Protein AF-A0A2U8I763-F1 (afdb_monomer_lite)

Radius of gyration: 18.6 Å; chains: 1; bounding box: 49×41×49 Å

Foldseek 3Di:
DDFDKFFDDFFLVRCCVVPVLVSVLVVLLLVVLLVVLVVLLVLLVDPVSLQVLCLLLQHPDSVPCDPVSNVVSNVLSVLLNVLSVCNVPPRRQETEIEGPDPVCNPPQWAQDPVSNHIYGYPNLSVDDSVVNNVVSSVRSQQNRDDDPNHGDDDFFAQFAPPDPDDDDDDPDRVVSSVVVSSCQSNLVDDLVVQVDPRRGGPFVSQCVLQVHPGSSRSSCSSSVDSVSSSD

Structure (mmCIF, N/CA/C/O backbone):
data_AF-A0A2U8I763-F1
#
_entry.id   AF-A0A2U8I763-F1
#
loop_
_atom_site.group_PDB
_atom_site.id
_atom_site.type_symbol
_atom_site.label_atom_id
_atom_site.label_alt_id
_atom_site.label_comp_id
_atom_site.label_asym_id
_atom_site.label_entity_id
_atom_site.label_seq_id
_atom_site.pdbx_PDB_ins_code
_atom_site.Cartn_x
_atom_site.Cartn_y
_atom_site.Cartn_z
_atom_site.occupancy
_atom_site.B_iso_or_equiv
_atom_site.auth_seq_id
_atom_site.auth_comp_id
_atom_site.auth_asym_id
_atom_site.auth_atom_id
_atom_site.pdbx_PDB_model_num
ATOM 1 N N . MET A 1 1 ? 30.820 10.445 -7.283 1.00 44.88 1 MET A N 1
ATOM 2 C CA . MET A 1 1 ? 30.013 9.204 -7.364 1.00 44.88 1 MET A CA 1
ATOM 3 C C . MET A 1 1 ? 28.838 9.442 -8.295 1.00 44.88 1 MET A C 1
ATOM 5 O O . MET A 1 1 ? 28.085 10.377 -8.060 1.00 44.88 1 MET A O 1
ATOM 9 N N . LEU A 1 2 ? 28.696 8.650 -9.359 1.00 43.03 2 LEU A N 1
ATOM 10 C CA . LEU A 1 2 ? 27.571 8.761 -10.291 1.00 43.03 2 LEU A CA 1
ATOM 11 C C . LEU A 1 2 ? 26.317 8.145 -9.651 1.00 43.03 2 LEU A C 1
ATOM 13 O O . LEU A 1 2 ? 26.190 6.926 -9.587 1.00 43.03 2 LEU A O 1
ATOM 17 N N . SER A 1 3 ? 25.383 8.976 -9.180 1.00 54.91 3 SER A N 1
ATOM 18 C CA . SER A 1 3 ? 24.058 8.532 -8.730 1.00 54.91 3 SER A CA 1
ATOM 19 C C . SER A 1 3 ? 23.211 8.134 -9.946 1.00 54.91 3 SER A C 1
ATOM 21 O O . SER A 1 3 ? 22.383 8.909 -10.430 1.00 54.91 3 SER A O 1
ATOM 23 N N . ARG A 1 4 ? 23.446 6.949 -10.516 1.00 79.62 4 ARG A N 1
ATOM 24 C CA . ARG A 1 4 ? 22.777 6.546 -11.758 1.00 79.62 4 ARG A CA 1
ATOM 25 C C . ARG A 1 4 ? 21.579 5.650 -11.458 1.00 79.62 4 ARG A C 1
ATOM 27 O O . ARG A 1 4 ? 21.728 4.484 -11.106 1.00 79.62 4 ARG A O 1
ATOM 34 N N . THR A 1 5 ? 20.382 6.209 -11.621 1.00 84.62 5 THR A N 1
ATOM 35 C CA . THR A 1 5 ? 19.181 5.411 -11.888 1.00 84.62 5 THR A CA 1
ATOM 36 C C . THR A 1 5 ? 19.096 5.207 -13.396 1.00 84.62 5 THR A C 1
ATOM 38 O O . THR A 1 5 ? 19.016 6.184 -14.142 1.00 84.62 5 THR A O 1
ATOM 41 N N . VAL A 1 6 ? 19.131 3.959 -13.846 1.00 89.81 6 VAL A N 1
ATOM 42 C CA . VAL A 1 6 ? 18.952 3.585 -15.254 1.00 89.81 6 VAL A CA 1
ATOM 43 C C . VAL A 1 6 ? 17.498 3.186 -15.454 1.00 89.81 6 VAL A C 1
ATOM 45 O O . VAL A 1 6 ? 16.942 2.466 -14.634 1.00 89.81 6 VAL A O 1
ATOM 48 N N . VAL A 1 7 ? 16.860 3.690 -16.509 1.00 90.81 7 VAL A N 1
ATOM 49 C CA . VAL A 1 7 ? 15.520 3.248 -16.917 1.00 90.81 7 VAL A CA 1
ATOM 50 C C . VAL A 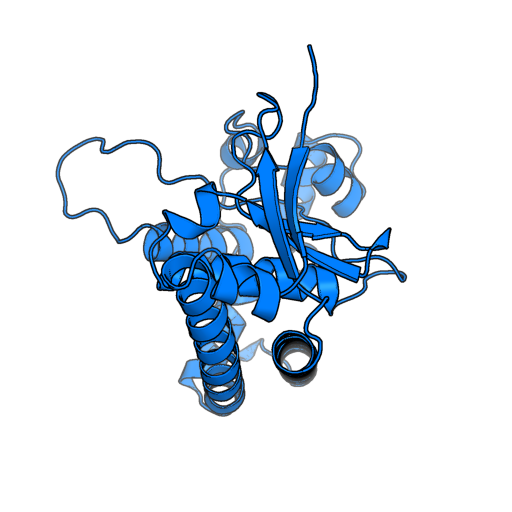1 7 ? 15.708 2.306 -18.093 1.00 90.81 7 VAL A C 1
ATOM 52 O O . VAL A 1 7 ? 16.250 2.747 -19.104 1.00 90.81 7 VAL A O 1
ATOM 55 N N . HIS A 1 8 ? 15.259 1.063 -17.952 1.00 90.38 8 HIS A N 1
ATOM 56 C CA . HIS A 1 8 ? 15.351 0.052 -19.006 1.00 90.38 8 HIS A CA 1
ATOM 57 C C . HIS A 1 8 ? 14.123 0.145 -19.903 1.00 90.38 8 HIS A C 1
ATOM 59 O O . HIS A 1 8 ? 14.180 0.709 -20.993 1.00 90.38 8 HIS A O 1
ATOM 65 N N . GLU A 1 9 ? 12.968 -0.256 -19.381 1.00 91.75 9 GLU A N 1
ATOM 66 C CA . GLU A 1 9 ? 11.705 -0.215 -20.104 1.00 91.75 9 GLU A CA 1
ATOM 67 C C . GLU A 1 9 ? 10.708 0.764 -19.487 1.00 91.75 9 GLU A C 1
ATOM 69 O O . GLU A 1 9 ? 10.647 1.002 -18.275 1.00 91.75 9 GLU A O 1
ATOM 74 N N . ARG A 1 10 ? 9.876 1.335 -20.360 1.00 91.69 10 ARG A N 1
ATOM 75 C CA . ARG A 1 10 ? 8.783 2.233 -19.993 1.00 91.69 10 ARG A CA 1
ATOM 76 C C . ARG A 1 10 ? 7.472 1.592 -20.412 1.00 91.69 10 ARG A C 1
ATOM 78 O O . ARG A 1 10 ? 7.099 1.661 -21.579 1.00 91.69 10 ARG A O 1
ATOM 85 N N . GLY A 1 11 ? 6.779 1.044 -19.427 1.00 90.19 11 GLY A N 1
ATOM 86 C CA . GLY A 1 11 ? 5.455 0.478 -19.576 1.00 90.19 11 GLY A CA 1
ATOM 87 C C . GLY A 1 11 ? 5.398 -1.040 -19.671 1.00 90.19 11 GLY A C 1
ATOM 88 O O . GLY A 1 11 ? 6.379 -1.680 -20.046 1.00 90.19 11 GLY A O 1
ATOM 89 N N . LEU A 1 12 ? 4.235 -1.602 -19.327 1.00 88.19 12 LEU A N 1
ATOM 90 C CA . LEU A 1 12 ? 4.023 -3.051 -19.200 1.00 88.19 12 LEU A CA 1
ATOM 91 C C . LEU A 1 12 ? 4.363 -3.805 -20.485 1.00 88.19 12 LEU A C 1
ATOM 93 O O . LEU A 1 12 ? 5.086 -4.793 -20.440 1.00 88.19 12 LEU A O 1
ATOM 97 N N . LYS A 1 13 ? 3.906 -3.303 -21.637 1.00 88.69 13 LYS A N 1
ATOM 98 C CA . LYS A 1 13 ? 4.156 -3.931 -22.938 1.00 88.69 13 LYS A CA 1
ATOM 99 C C . LYS A 1 13 ? 5.644 -4.007 -23.277 1.00 88.69 13 LYS A C 1
ATOM 101 O O . LYS A 1 13 ? 6.117 -5.058 -23.692 1.00 88.69 13 LYS A O 1
ATOM 106 N N . ALA A 1 14 ? 6.381 -2.914 -23.070 1.00 91.31 14 ALA A N 1
ATOM 107 C CA . ALA A 1 14 ? 7.819 -2.875 -23.332 1.00 91.31 14 ALA A CA 1
ATOM 108 C C . ALA A 1 14 ? 8.586 -3.819 -22.394 1.00 91.31 14 ALA A C 1
ATOM 110 O O . ALA A 1 14 ? 9.467 -4.543 -22.847 1.00 91.31 14 ALA A O 1
ATOM 111 N N . ILE A 1 15 ? 8.208 -3.854 -21.108 1.00 91.94 15 ILE A N 1
ATOM 112 C CA . ILE A 1 15 ? 8.773 -4.801 -20.137 1.00 91.94 15 ILE A CA 1
ATOM 113 C C . ILE A 1 15 ? 8.506 -6.235 -20.600 1.00 91.94 15 ILE A C 1
ATOM 115 O O . ILE A 1 15 ? 9.437 -7.020 -20.676 1.00 91.94 15 ILE A O 1
ATOM 119 N N . TRP A 1 16 ? 7.268 -6.565 -20.974 1.00 91.12 16 TRP A N 1
ATOM 120 C CA . TRP A 1 16 ? 6.895 -7.911 -21.413 1.00 91.12 16 TRP A CA 1
ATOM 121 C C . TRP A 1 16 ? 7.636 -8.362 -22.674 1.00 91.12 16 TRP A C 1
ATOM 123 O O . TRP A 1 16 ? 8.046 -9.513 -22.769 1.00 91.12 16 TRP A O 1
ATOM 133 N N . GLN A 1 17 ? 7.803 -7.468 -23.651 1.00 92.25 17 GLN A N 1
ATOM 134 C CA . GLN A 1 17 ? 8.490 -7.774 -24.909 1.00 92.25 17 GLN A CA 1
ATOM 135 C C . GLN A 1 17 ? 9.980 -8.064 -24.709 1.00 92.25 17 GLN A C 1
ATOM 137 O O . GLN A 1 17 ? 10.514 -8.950 -25.372 1.00 92.25 17 GLN A O 1
ATOM 142 N N . ASN A 1 18 ? 10.635 -7.340 -23.800 1.00 92.69 18 ASN A N 1
ATOM 143 C CA . ASN A 1 18 ? 12.063 -7.508 -23.530 1.00 92.69 18 ASN A CA 1
ATOM 144 C C . ASN A 1 18 ? 12.346 -8.586 -22.474 1.00 92.69 18 ASN A C 1
ATOM 146 O O . ASN A 1 18 ? 13.389 -9.232 -22.513 1.00 92.69 18 ASN A O 1
ATOM 150 N N . ASP A 1 19 ? 11.433 -8.763 -21.520 1.00 92.88 19 ASP A N 1
ATOM 151 C CA . ASP A 1 19 ? 11.587 -9.633 -20.361 1.00 92.88 19 ASP A CA 1
ATOM 152 C C . ASP A 1 19 ? 10.215 -10.161 -19.912 1.00 92.88 19 ASP A C 1
ATOM 154 O O . ASP A 1 19 ? 9.533 -9.606 -19.044 1.00 92.88 19 ASP A O 1
ATOM 158 N N . VAL A 1 20 ? 9.798 -11.266 -20.535 1.00 94.19 20 VAL A N 1
ATOM 159 C CA . VAL A 1 20 ? 8.492 -11.901 -20.293 1.00 94.19 20 VAL A CA 1
ATOM 160 C C . VAL A 1 20 ? 8.314 -12.295 -18.825 1.00 94.19 20 VAL A C 1
ATOM 162 O O . VAL A 1 20 ? 7.201 -12.222 -18.304 1.00 94.19 20 VAL A O 1
ATOM 165 N N . VAL A 1 21 ? 9.390 -12.696 -18.140 1.00 95.00 21 VAL A N 1
ATOM 166 C CA . VAL A 1 21 ? 9.340 -13.112 -16.731 1.00 95.00 21 VAL A CA 1
ATOM 167 C C . VAL A 1 21 ? 8.983 -11.920 -15.848 1.00 95.00 21 VAL A C 1
ATOM 169 O O . VAL A 1 21 ? 8.042 -11.998 -15.056 1.00 95.00 21 VAL A O 1
ATOM 172 N N . ASN A 1 22 ? 9.675 -10.795 -16.025 1.00 94.50 22 ASN A N 1
ATOM 173 C CA . ASN A 1 22 ? 9.409 -9.583 -15.256 1.00 94.50 22 ASN A CA 1
ATOM 174 C C . ASN A 1 22 ? 8.077 -8.928 -15.642 1.00 94.50 22 ASN A C 1
ATOM 176 O O . ASN A 1 22 ? 7.357 -8.443 -14.768 1.00 94.50 22 ASN A O 1
ATOM 180 N N . GLY A 1 23 ? 7.703 -8.969 -16.925 1.00 93.19 23 GLY A N 1
ATOM 181 C CA . GLY A 1 23 ? 6.386 -8.531 -17.388 1.00 93.19 23 GLY A CA 1
ATOM 182 C C . GLY A 1 23 ? 5.256 -9.307 -16.710 1.00 93.19 23 GLY A C 1
ATOM 183 O O . GLY A 1 23 ? 4.333 -8.698 -16.164 1.00 93.19 23 GLY A O 1
ATOM 184 N N . ARG A 1 24 ? 5.372 -10.641 -16.665 1.00 94.50 24 ARG A N 1
ATOM 185 C CA . ARG A 1 24 ? 4.423 -11.520 -15.970 1.00 94.50 24 ARG A CA 1
ATOM 186 C C . ARG A 1 24 ? 4.385 -11.251 -14.471 1.00 94.50 24 ARG A C 1
ATOM 188 O O . ARG A 1 24 ? 3.303 -11.144 -13.914 1.00 94.50 24 ARG A O 1
ATOM 195 N N . ALA A 1 25 ? 5.538 -11.068 -13.829 1.00 95.69 25 ALA A N 1
ATOM 196 C CA . ALA A 1 25 ? 5.588 -10.778 -12.400 1.00 95.69 25 ALA A CA 1
ATOM 197 C C . ALA A 1 25 ? 4.804 -9.508 -12.028 1.00 95.69 25 ALA A C 1
ATOM 199 O O . ALA A 1 25 ? 4.098 -9.516 -11.021 1.00 95.69 25 ALA A O 1
ATOM 200 N N . ILE A 1 26 ? 4.892 -8.432 -12.823 1.00 94.25 26 ILE A N 1
ATOM 201 C CA . ILE A 1 26 ? 4.097 -7.217 -12.573 1.00 94.25 26 ILE A CA 1
ATOM 202 C C . ILE A 1 26 ? 2.616 -7.494 -12.820 1.00 94.25 26 ILE A C 1
ATOM 204 O O . ILE A 1 26 ? 1.803 -7.159 -11.964 1.00 94.25 26 ILE A O 1
ATOM 208 N N . HIS A 1 27 ? 2.275 -8.113 -13.954 1.00 93.75 27 HIS A N 1
ATOM 209 C CA . HIS A 1 27 ? 0.891 -8.430 -14.310 1.00 93.75 27 HIS A CA 1
ATOM 210 C C . HIS A 1 27 ? 0.194 -9.244 -13.211 1.00 93.75 27 HIS A C 1
ATOM 212 O O . HIS A 1 27 ? -0.824 -8.811 -12.679 1.00 93.75 27 HIS A O 1
ATOM 218 N N . ASP A 1 28 ? 0.795 -10.361 -12.797 1.00 95.56 28 ASP A N 1
ATOM 219 C CA . ASP A 1 28 ? 0.255 -11.229 -11.748 1.00 95.56 28 ASP A CA 1
ATOM 220 C C . ASP A 1 28 ? 0.104 -10.477 -10.414 1.00 95.56 28 ASP A C 1
ATOM 222 O O . ASP A 1 28 ? -0.873 -10.667 -9.697 1.00 95.56 28 ASP A O 1
ATOM 226 N N . THR A 1 29 ? 1.045 -9.581 -10.089 1.00 96.75 29 THR A N 1
ATOM 227 C CA . THR A 1 29 ? 0.979 -8.778 -8.855 1.00 96.75 29 THR A CA 1
ATOM 228 C C . THR A 1 29 ? -0.168 -7.759 -8.899 1.00 96.75 29 THR A C 1
ATOM 230 O O . THR A 1 29 ? -0.803 -7.503 -7.875 1.00 96.75 29 THR A O 1
ATOM 233 N N . VAL A 1 30 ? -0.457 -7.178 -10.068 1.00 95.31 30 VAL A N 1
ATOM 234 C CA . VAL A 1 30 ? -1.595 -6.263 -10.256 1.00 95.31 30 VAL A CA 1
ATOM 235 C C . VAL A 1 30 ? -2.922 -7.020 -10.145 1.00 95.31 30 VAL A C 1
ATOM 237 O O . VAL A 1 30 ? -3.831 -6.550 -9.461 1.00 95.31 30 VAL A O 1
ATOM 240 N N . ASP A 1 31 ? -3.024 -8.211 -10.734 1.00 94.94 31 ASP A N 1
ATOM 241 C CA . ASP A 1 31 ? -4.219 -9.053 -10.607 1.00 94.94 31 ASP A CA 1
ATOM 242 C C . ASP A 1 31 ? -4.451 -9.491 -9.152 1.00 94.94 31 ASP A C 1
ATOM 244 O O . ASP A 1 31 ? -5.572 -9.413 -8.639 1.00 94.94 31 ASP A O 1
ATOM 248 N N . ASP A 1 32 ? -3.381 -9.868 -8.446 1.00 96.69 32 ASP A N 1
ATOM 249 C CA . ASP A 1 32 ? -3.430 -10.187 -7.018 1.00 96.69 32 ASP A CA 1
ATOM 250 C C . ASP A 1 32 ? -3.901 -9.004 -6.174 1.00 96.69 32 ASP A C 1
ATOM 252 O O . ASP A 1 32 ? -4.656 -9.190 -5.216 1.00 96.69 32 ASP A O 1
ATOM 256 N N . MET A 1 33 ? -3.464 -7.790 -6.516 1.00 96.38 33 MET A N 1
ATOM 257 C CA . MET A 1 33 ? -3.901 -6.564 -5.855 1.00 96.38 33 MET A CA 1
ATOM 258 C C . MET A 1 33 ? -5.405 -6.369 -6.018 1.00 96.38 33 MET A C 1
ATOM 260 O O . MET A 1 33 ? -6.093 -6.185 -5.013 1.00 96.38 33 MET A O 1
ATOM 264 N N . VAL A 1 34 ? -5.926 -6.462 -7.243 1.00 94.19 34 VAL A N 1
ATOM 265 C CA . VAL A 1 34 ? -7.364 -6.310 -7.515 1.00 94.19 34 VAL A CA 1
ATOM 266 C C . VAL A 1 34 ? -8.178 -7.337 -6.727 1.00 94.19 34 VAL A C 1
ATOM 268 O O . VAL A 1 34 ? -9.129 -6.981 -6.029 1.00 94.19 34 VAL A O 1
ATOM 271 N N . GLU A 1 35 ? -7.783 -8.608 -6.773 1.00 95.56 35 GLU A N 1
ATOM 272 C CA . GLU A 1 35 ? -8.504 -9.669 -6.071 1.00 95.56 35 GLU A CA 1
ATOM 273 C C . GLU A 1 35 ? -8.414 -9.530 -4.543 1.00 95.56 35 GLU A C 1
ATOM 275 O O . GLU A 1 35 ? -9.391 -9.771 -3.825 1.00 95.56 35 GLU A O 1
ATOM 280 N N . THR A 1 36 ? -7.257 -9.116 -4.023 1.00 95.75 36 THR A N 1
ATOM 281 C CA . THR A 1 36 ? -7.051 -8.901 -2.584 1.00 95.75 36 THR A CA 1
ATOM 282 C C . THR A 1 36 ? -7.881 -7.730 -2.070 1.00 95.75 36 THR A C 1
ATOM 284 O O . THR A 1 36 ? -8.501 -7.852 -1.012 1.00 95.75 36 THR A O 1
ATOM 287 N N . LEU A 1 37 ? -7.951 -6.623 -2.814 1.00 95.81 37 LEU A N 1
ATOM 288 C CA . LEU A 1 37 ? -8.764 -5.457 -2.458 1.00 95.81 37 LEU A CA 1
ATOM 289 C C . LEU A 1 37 ? -10.258 -5.797 -2.451 1.00 95.81 37 LEU A C 1
ATOM 291 O O . LEU A 1 37 ? -10.946 -5.498 -1.474 1.00 95.81 37 LEU A O 1
ATOM 295 N N . ARG A 1 38 ? -10.733 -6.544 -3.455 1.00 94.19 38 ARG A N 1
ATOM 296 C CA . ARG A 1 38 ? -12.118 -7.036 -3.517 1.00 94.19 38 ARG A CA 1
ATOM 297 C C . ARG A 1 38 ? -12.474 -7.916 -2.313 1.00 94.19 38 ARG A C 1
ATOM 299 O O . ARG A 1 38 ? -13.537 -7.760 -1.699 1.00 94.19 38 ARG A O 1
ATOM 306 N N . LYS A 1 39 ? -11.573 -8.833 -1.941 1.00 95.12 39 LYS A N 1
ATOM 307 C CA . LYS A 1 39 ? -11.712 -9.669 -0.736 1.00 95.12 39 LYS A CA 1
ATOM 308 C C . LYS A 1 39 ? -11.717 -8.830 0.536 1.00 95.12 39 LYS A C 1
ATOM 310 O O . LYS A 1 39 ? -12.562 -9.061 1.396 1.00 95.12 39 LYS A O 1
ATOM 315 N N . ALA A 1 40 ? -10.815 -7.856 0.652 1.00 94.62 40 ALA A N 1
ATOM 316 C CA . ALA A 1 40 ? -10.739 -6.967 1.806 1.00 94.62 40 ALA A CA 1
ATOM 317 C C . ALA A 1 40 ? -12.028 -6.150 1.970 1.00 94.62 40 ALA A C 1
ATOM 319 O O . ALA A 1 40 ? -12.589 -6.117 3.063 1.00 94.62 40 ALA A O 1
ATOM 320 N N . ARG A 1 41 ? -12.551 -5.582 0.875 1.00 94.38 41 ARG A N 1
ATOM 321 C CA . ARG A 1 41 ? -13.818 -4.841 0.853 1.00 94.38 41 ARG A CA 1
ATOM 322 C C . ARG A 1 41 ? -14.975 -5.674 1.392 1.00 94.38 41 ARG A C 1
ATOM 324 O O . ARG A 1 41 ? -15.702 -5.210 2.260 1.00 94.38 41 ARG A O 1
ATOM 331 N N . THR A 1 42 ? -15.102 -6.907 0.903 1.00 94.12 42 THR A N 1
ATOM 332 C CA . THR A 1 42 ? -16.160 -7.840 1.324 1.00 94.12 42 THR A CA 1
ATOM 333 C C . THR A 1 42 ? -15.972 -8.276 2.778 1.00 94.12 42 THR A C 1
ATOM 335 O O . THR A 1 42 ? -16.931 -8.392 3.536 1.00 94.12 42 THR A O 1
ATOM 338 N N . ALA A 1 43 ? -14.725 -8.503 3.201 1.00 94.50 43 ALA A N 1
ATOM 339 C CA . ALA A 1 43 ? -14.425 -8.932 4.560 1.00 94.50 43 ALA A CA 1
ATOM 340 C C . ALA A 1 43 ? -14.837 -7.887 5.607 1.00 94.50 43 ALA A C 1
ATOM 342 O O . ALA A 1 43 ? -15.233 -8.286 6.701 1.00 94.50 43 ALA A O 1
ATOM 343 N N . LEU A 1 44 ? -14.789 -6.586 5.292 1.00 92.94 44 LEU A N 1
ATOM 344 C CA . LEU A 1 44 ? -15.177 -5.510 6.218 1.00 92.94 44 LEU A CA 1
ATOM 345 C C . LEU A 1 44 ? -16.633 -5.591 6.689 1.00 92.94 44 LEU A C 1
ATOM 347 O O . LEU A 1 44 ? -16.933 -5.098 7.772 1.00 92.94 44 LEU A O 1
ATOM 351 N N . ASP A 1 45 ? -17.511 -6.243 5.928 1.00 91.44 45 ASP A N 1
ATOM 352 C CA . ASP A 1 45 ? -18.913 -6.446 6.312 1.00 91.44 45 ASP A CA 1
ATOM 353 C C . ASP A 1 45 ? -19.098 -7.640 7.270 1.00 91.44 45 ASP A C 1
ATOM 355 O O . ASP A 1 45 ? -20.193 -7.894 7.765 1.00 91.44 45 ASP A O 1
ATOM 359 N N . THR A 1 46 ? -18.022 -8.372 7.574 1.00 93.81 46 THR A N 1
ATOM 360 C CA . THR A 1 46 ? -18.028 -9.506 8.507 1.00 93.81 46 THR A CA 1
ATOM 361 C C . THR A 1 46 ? -17.483 -9.108 9.876 1.00 93.81 46 THR A C 1
ATOM 363 O O . THR A 1 46 ? -16.579 -8.277 9.983 1.00 93.81 46 THR A O 1
ATOM 366 N N . GLU A 1 47 ? -17.938 -9.779 10.938 1.00 93.19 47 GLU A N 1
ATOM 367 C CA . GLU A 1 47 ? -17.404 -9.576 12.293 1.00 93.19 47 GLU A CA 1
ATOM 368 C C . GLU A 1 47 ? -15.877 -9.770 12.335 1.00 93.19 47 GLU A C 1
ATOM 370 O O . GLU A 1 47 ? -15.147 -8.970 12.919 1.00 93.19 47 GLU A O 1
ATOM 375 N N . LYS A 1 48 ? -15.369 -10.805 11.653 1.00 93.88 48 LYS A N 1
ATOM 376 C CA . LYS A 1 48 ? -13.931 -11.085 11.571 1.00 93.88 48 LYS A CA 1
ATOM 377 C C . LYS A 1 48 ? -13.162 -9.956 10.881 1.00 93.88 48 LYS A C 1
ATOM 379 O O . LYS A 1 48 ? -12.084 -9.596 11.346 1.00 93.88 48 LYS A O 1
ATOM 384 N N . GLY A 1 49 ? -13.682 -9.403 9.787 1.00 93.31 49 GLY A N 1
ATOM 385 C CA . GLY A 1 49 ? -13.020 -8.298 9.094 1.00 93.31 49 GLY A CA 1
ATOM 386 C C . GLY A 1 49 ? -13.043 -7.004 9.898 1.00 93.31 49 GLY A C 1
ATOM 387 O O . GLY A 1 49 ? -12.011 -6.343 9.969 1.00 93.31 49 GLY A O 1
ATOM 388 N N . ARG A 1 50 ? -14.145 -6.697 10.598 1.00 93.25 50 ARG A N 1
ATOM 389 C CA . ARG A 1 50 ? -14.201 -5.562 11.539 1.00 93.25 50 ARG A CA 1
ATOM 390 C C . ARG A 1 50 ? -13.178 -5.714 12.666 1.00 93.25 50 ARG A C 1
ATOM 392 O O . ARG A 1 50 ? -12.453 -4.770 12.955 1.00 93.25 50 ARG A O 1
ATOM 399 N N . LYS A 1 51 ? -13.025 -6.920 13.230 1.00 93.38 51 LYS A N 1
ATOM 400 C CA . LYS A 1 51 ? -11.971 -7.229 14.220 1.00 93.38 51 LYS A CA 1
ATOM 401 C C . LYS A 1 51 ? -10.566 -6.966 13.680 1.00 93.38 51 LYS A C 1
ATOM 403 O O . LYS A 1 51 ? -9.727 -6.414 14.386 1.00 93.38 51 LYS A O 1
ATOM 408 N N . ILE A 1 52 ? -10.303 -7.367 12.437 1.00 92.38 52 ILE A N 1
ATOM 409 C CA . ILE A 1 52 ? -9.010 -7.133 11.787 1.00 92.38 52 ILE A CA 1
ATOM 410 C C . ILE A 1 52 ? -8.786 -5.632 11.582 1.00 92.38 52 ILE A C 1
ATOM 412 O O . ILE A 1 52 ? -7.750 -5.126 12.000 1.00 92.38 52 ILE A O 1
ATOM 416 N N . ALA A 1 53 ? -9.749 -4.919 10.995 1.00 92.75 53 ALA A N 1
ATOM 417 C CA . ALA A 1 53 ? -9.663 -3.478 10.761 1.00 92.75 53 ALA A CA 1
ATOM 418 C C . ALA A 1 53 ? -9.398 -2.701 12.058 1.00 92.75 53 ALA A C 1
ATOM 420 O O . ALA A 1 53 ? -8.468 -1.901 12.109 1.00 92.75 53 ALA A O 1
ATOM 421 N N . ALA A 1 54 ? -10.141 -3.017 13.122 1.00 92.00 54 ALA A N 1
ATOM 422 C CA . ALA A 1 54 ? -9.960 -2.401 14.429 1.00 92.00 54 ALA A CA 1
ATOM 423 C C . ALA A 1 54 ? -8.528 -2.579 14.962 1.00 92.00 54 ALA A C 1
ATOM 425 O O . ALA A 1 54 ? -7.909 -1.622 15.416 1.00 92.00 54 ALA A O 1
ATOM 426 N N . ALA A 1 55 ? -7.961 -3.784 14.827 1.00 90.75 55 ALA A N 1
ATOM 427 C CA . ALA A 1 55 ? -6.594 -4.058 15.258 1.00 90.75 55 ALA A CA 1
ATOM 428 C C . ALA A 1 55 ? -5.540 -3.272 14.456 1.00 90.75 55 ALA A C 1
ATOM 430 O O . ALA A 1 55 ? -4.545 -2.837 15.032 1.00 90.75 55 ALA A O 1
ATOM 431 N N . TYR A 1 56 ? -5.747 -3.077 13.149 1.00 89.50 56 TYR A N 1
ATOM 432 C CA . TYR A 1 56 ? -4.841 -2.286 12.306 1.00 89.50 56 TYR A CA 1
ATOM 433 C C . TYR A 1 56 ? -4.961 -0.776 12.539 1.00 89.50 56 TYR A C 1
ATOM 435 O O . TYR A 1 56 ? -3.973 -0.070 12.354 1.00 89.50 56 TYR A O 1
ATOM 443 N N . LEU A 1 57 ? -6.115 -0.297 13.003 1.00 88.94 57 LEU A N 1
ATOM 444 C CA . LEU A 1 57 ? -6.290 1.067 13.512 1.00 88.94 57 LEU A CA 1
ATOM 445 C C . LEU A 1 57 ? -5.864 1.211 14.986 1.00 88.94 57 LEU A C 1
ATOM 447 O O . LEU A 1 57 ? -5.921 2.295 15.550 1.00 88.94 57 LEU A O 1
ATOM 451 N N . GLY A 1 58 ? -5.422 0.134 15.639 1.00 87.44 58 GLY A N 1
ATOM 452 C CA . GLY A 1 58 ? -4.933 0.210 17.015 1.00 87.44 58 GLY A CA 1
ATOM 453 C C . GLY A 1 58 ? -6.022 0.433 18.064 1.00 87.44 58 GLY A C 1
ATOM 454 O O . GLY A 1 58 ? -5.721 0.961 19.130 1.00 87.44 58 GLY A O 1
ATOM 455 N N . TYR A 1 59 ? -7.271 0.060 17.780 1.00 88.44 59 TYR A N 1
ATOM 456 C CA . TYR A 1 59 ? -8.299 -0.029 18.817 1.00 88.44 59 TYR A CA 1
ATOM 457 C C . TYR A 1 59 ? -8.035 -1.228 19.729 1.00 88.44 59 TYR A C 1
ATOM 459 O O . TYR A 1 59 ? -7.632 -2.302 19.259 1.00 88.44 59 TYR A O 1
ATOM 467 N N . ASP A 1 60 ? -8.306 -1.053 21.021 1.00 81.88 60 ASP A N 1
ATOM 468 C CA . ASP A 1 60 ? -8.190 -2.123 22.013 1.00 81.88 60 ASP A CA 1
ATOM 469 C C . ASP A 1 60 ? -9.305 -3.152 21.824 1.00 81.88 60 ASP A C 1
ATOM 471 O O . ASP A 1 60 ? -9.091 -4.361 21.968 1.00 81.88 60 ASP A O 1
ATOM 475 N N . THR A 1 61 ? -10.490 -2.682 21.423 1.00 83.88 61 THR A N 1
ATOM 476 C CA . THR A 1 61 ? -11.649 -3.522 21.156 1.00 83.88 61 THR A CA 1
ATOM 477 C C . THR A 1 61 ? -12.275 -3.253 19.781 1.00 83.88 61 THR A C 1
ATOM 479 O O . THR A 1 61 ? -12.327 -2.121 19.304 1.00 83.88 61 THR A O 1
ATOM 482 N N . PRO A 1 62 ? -12.838 -4.285 19.122 1.00 84.75 62 PRO A N 1
ATOM 483 C CA . PRO A 1 62 ? -13.533 -4.119 17.843 1.00 84.75 62 PRO A CA 1
ATOM 484 C C . PRO A 1 62 ? -14.766 -3.208 17.893 1.00 84.75 62 PRO A C 1
ATOM 486 O O . PRO A 1 62 ? -15.205 -2.743 16.845 1.00 84.75 62 PRO A O 1
ATOM 489 N N . GLY A 1 63 ? -15.349 -3.001 19.080 1.00 86.50 63 GLY A N 1
ATOM 490 C CA . GLY A 1 63 ? -16.550 -2.185 19.271 1.00 86.50 63 GLY A CA 1
ATOM 491 C C . GLY A 1 63 ? -16.300 -0.681 19.160 1.00 86.50 63 GLY A C 1
ATOM 492 O O . GLY A 1 63 ? -17.244 0.068 18.940 1.00 86.50 63 GLY A O 1
ATOM 493 N N . GLU A 1 64 ? -15.044 -0.245 19.261 1.00 88.06 64 GLU A N 1
ATOM 494 C CA . GLU A 1 64 ? -14.650 1.159 19.089 1.00 88.06 64 GLU A CA 1
ATOM 495 C C . GLU A 1 64 ? -14.573 1.584 17.616 1.00 88.06 64 GLU A C 1
ATOM 497 O O . GLU A 1 64 ? -14.462 2.770 17.318 1.00 88.06 64 GLU A O 1
ATOM 502 N N . LEU A 1 65 ? -14.637 0.623 16.689 1.00 90.81 65 LEU A N 1
ATOM 503 C CA . LEU A 1 65 ? -14.591 0.885 15.259 1.00 90.81 65 LEU A CA 1
ATOM 504 C C . LEU A 1 65 ? -15.900 1.533 14.793 1.00 90.81 65 LEU A C 1
ATOM 506 O O . LEU A 1 65 ? -16.944 0.873 14.726 1.00 90.81 65 LEU A O 1
ATOM 510 N N . THR A 1 66 ? -15.833 2.811 14.431 1.00 91.56 66 THR A N 1
ATOM 511 C CA . THR A 1 66 ? -17.002 3.598 14.035 1.00 91.56 66 THR A CA 1
ATOM 512 C C . THR A 1 66 ? -17.398 3.350 12.578 1.00 91.56 66 THR A C 1
ATOM 514 O O . THR A 1 66 ? -16.626 2.843 11.757 1.00 91.56 66 THR A O 1
ATOM 517 N N . ASP A 1 67 ? -18.612 3.764 12.214 1.00 90.75 67 ASP A N 1
ATOM 518 C CA . ASP A 1 67 ? -19.059 3.727 10.818 1.00 90.75 67 ASP A CA 1
ATOM 519 C C . ASP A 1 67 ? -18.252 4.685 9.924 1.00 90.75 67 ASP A C 1
ATOM 521 O O . ASP A 1 67 ? -18.089 4.426 8.728 1.00 90.75 67 ASP A O 1
ATOM 525 N N . ILE A 1 68 ? -17.707 5.768 10.495 1.00 91.50 68 ILE A N 1
ATOM 526 C CA . ILE A 1 68 ? -16.815 6.696 9.788 1.00 91.50 68 ILE A CA 1
ATOM 527 C C . ILE A 1 68 ? -15.506 5.986 9.428 1.00 91.50 68 ILE A C 1
ATOM 529 O O . ILE A 1 68 ? -15.071 6.079 8.280 1.00 91.50 68 ILE A O 1
ATOM 533 N N . ASP A 1 69 ? -14.932 5.209 10.349 1.00 91.38 69 ASP A N 1
ATOM 534 C CA . ASP A 1 69 ? -13.707 4.439 10.097 1.00 91.38 69 ASP A CA 1
ATOM 535 C C . ASP A 1 69 ? -13.921 3.420 8.978 1.00 91.38 69 ASP A C 1
ATOM 537 O O . ASP A 1 69 ? -13.151 3.358 8.018 1.00 91.38 69 ASP A O 1
ATOM 541 N N . ILE A 1 70 ? -15.021 2.664 9.040 1.00 92.75 70 ILE A N 1
ATOM 542 C CA . ILE A 1 70 ? -15.385 1.707 7.988 1.00 92.75 70 ILE A CA 1
ATOM 543 C C . ILE A 1 70 ? -15.562 2.411 6.641 1.00 92.75 70 ILE A C 1
ATOM 545 O O . ILE A 1 70 ? -15.067 1.920 5.622 1.00 92.75 70 ILE A O 1
ATOM 549 N N . LYS A 1 71 ? -16.243 3.561 6.615 1.00 92.69 71 LYS A N 1
ATOM 550 C CA . LYS A 1 71 ? -16.431 4.354 5.396 1.00 92.69 71 LYS A CA 1
ATOM 551 C C . LYS A 1 71 ? -15.093 4.827 4.823 1.00 92.69 71 LYS A C 1
ATOM 553 O O . LYS A 1 71 ? -14.888 4.718 3.614 1.00 92.69 71 LYS A O 1
ATOM 558 N N . ASN A 1 72 ? -14.177 5.294 5.669 1.00 91.56 72 ASN A N 1
ATOM 559 C CA . ASN A 1 72 ? -12.846 5.739 5.260 1.00 91.56 72 ASN A CA 1
ATOM 560 C C . ASN A 1 72 ? -12.004 4.580 4.710 1.00 91.56 72 ASN A C 1
ATOM 562 O O . ASN A 1 72 ? -11.422 4.708 3.633 1.00 91.56 72 ASN A O 1
ATOM 566 N N . ILE A 1 73 ? -12.006 3.417 5.374 1.00 92.75 73 ILE A N 1
ATOM 567 C CA . ILE A 1 73 ? -11.311 2.222 4.875 1.00 92.75 73 ILE A CA 1
ATOM 568 C C . ILE A 1 73 ? -11.879 1.805 3.512 1.00 92.75 73 ILE A C 1
ATOM 570 O O . ILE A 1 73 ? -11.113 1.550 2.584 1.00 92.75 73 ILE A O 1
ATOM 574 N N . LYS A 1 74 ? -13.210 1.765 3.358 1.00 94.31 74 LYS A N 1
ATOM 575 C CA . LYS A 1 74 ? -13.852 1.416 2.079 1.00 94.31 74 LYS A CA 1
ATOM 576 C C . LYS A 1 74 ? -13.468 2.393 0.968 1.00 94.31 74 LYS A C 1
ATOM 578 O O . LYS A 1 74 ? -13.098 1.940 -0.110 1.00 94.31 74 LYS A O 1
ATOM 583 N N . LYS A 1 75 ? -13.463 3.700 1.244 1.00 93.88 75 LYS A N 1
ATOM 584 C CA . LYS A 1 75 ? -13.026 4.729 0.287 1.00 93.88 75 LYS A CA 1
ATOM 585 C C . LYS A 1 75 ? -11.560 4.539 -0.129 1.00 93.88 75 LYS A C 1
ATOM 587 O O . LYS A 1 75 ? -11.227 4.658 -1.309 1.00 93.88 75 LYS A O 1
ATOM 592 N N . ASN A 1 76 ? -10.679 4.215 0.818 1.00 93.62 76 ASN A N 1
ATOM 593 C CA . ASN A 1 76 ? -9.270 3.940 0.526 1.00 93.62 76 ASN A CA 1
ATOM 594 C C . ASN A 1 76 ? -9.111 2.684 -0.343 1.00 93.62 76 ASN A C 1
ATOM 596 O O . ASN A 1 76 ? -8.352 2.705 -1.309 1.00 93.62 76 ASN A O 1
ATOM 600 N N . ILE A 1 77 ? -9.861 1.613 -0.054 1.00 95.19 77 ILE A N 1
ATOM 601 C CA . ILE A 1 77 ? -9.889 0.407 -0.896 1.00 95.19 77 ILE A CA 1
ATOM 602 C C . ILE A 1 77 ? -10.372 0.742 -2.311 1.00 95.19 77 ILE A C 1
ATOM 604 O O . ILE A 1 77 ? -9.716 0.346 -3.267 1.00 95.19 77 ILE A O 1
ATOM 608 N N . GLU A 1 78 ? -11.454 1.508 -2.459 1.00 94.88 78 GLU A N 1
ATOM 609 C CA . GLU A 1 78 ? -11.966 1.947 -3.767 1.00 94.88 78 GLU A CA 1
ATOM 610 C C . GLU A 1 78 ? -10.911 2.738 -4.558 1.00 94.88 78 GLU A C 1
ATOM 612 O O . GLU A 1 78 ? -10.681 2.470 -5.736 1.00 94.88 78 GLU A O 1
ATOM 617 N N . SER A 1 79 ? -10.190 3.642 -3.891 1.00 94.81 79 SER A N 1
ATOM 618 C CA . SER A 1 79 ? -9.121 4.447 -4.505 1.00 94.81 79 SER A CA 1
ATOM 619 C C . SER A 1 79 ? -7.947 3.575 -4.986 1.00 94.81 79 SER A C 1
ATOM 621 O O . SER A 1 79 ? -7.334 3.821 -6.033 1.00 94.81 79 SER A O 1
ATOM 623 N N . LEU A 1 80 ? -7.638 2.511 -4.241 1.00 95.75 80 LEU A N 1
ATOM 624 C CA . LEU A 1 80 ? -6.648 1.513 -4.639 1.00 95.75 80 LEU A CA 1
ATOM 625 C C . LEU A 1 80 ? -7.156 0.627 -5.786 1.00 95.75 80 LEU A C 1
ATOM 627 O O . LEU A 1 80 ? -6.386 0.334 -6.698 1.00 95.75 80 LEU A O 1
ATOM 631 N N . GLU A 1 81 ? -8.434 0.242 -5.801 1.00 94.50 81 GLU A N 1
ATOM 632 C CA . GLU A 1 81 ? -9.044 -0.503 -6.914 1.00 94.50 81 GLU A CA 1
ATOM 633 C C . GLU A 1 81 ? -8.978 0.304 -8.221 1.00 94.50 81 GLU A C 1
ATOM 635 O O . GLU A 1 81 ? -8.630 -0.238 -9.273 1.00 94.50 81 GLU A O 1
ATOM 640 N N . GLU A 1 82 ? -9.247 1.612 -8.167 1.00 94.31 82 GLU A N 1
ATOM 641 C CA . GLU A 1 82 ? -9.083 2.525 -9.306 1.00 94.31 82 GLU A CA 1
ATOM 642 C C . GLU A 1 82 ? -7.629 2.600 -9.783 1.00 94.31 82 GLU A C 1
ATOM 644 O O . GLU A 1 82 ? -7.367 2.598 -10.988 1.00 94.31 82 GLU A O 1
ATOM 649 N N . THR A 1 83 ? -6.672 2.580 -8.855 1.00 94.38 83 THR A N 1
ATOM 650 C CA . THR A 1 83 ? -5.240 2.530 -9.184 1.00 94.38 83 THR A CA 1
ATOM 651 C C . THR A 1 83 ? -4.859 1.207 -9.841 1.00 94.38 83 THR A C 1
ATOM 653 O O . THR A 1 83 ? -4.122 1.214 -10.824 1.00 94.38 83 THR A O 1
ATOM 656 N N . GLY A 1 84 ? -5.407 0.081 -9.377 1.00 93.38 84 GLY A N 1
ATOM 657 C CA . GLY A 1 84 ? -5.251 -1.221 -10.033 1.00 93.38 84 GLY A CA 1
ATOM 658 C C . GLY A 1 84 ? -5.746 -1.192 -11.482 1.00 93.38 84 GLY A C 1
ATOM 659 O O . GLY A 1 84 ? -5.011 -1.562 -12.398 1.00 93.38 84 GLY A O 1
ATOM 660 N N . LYS A 1 85 ? -6.944 -0.637 -11.719 1.00 92.00 85 LYS A N 1
ATOM 661 C CA . LYS A 1 85 ? -7.490 -0.442 -13.077 1.00 92.00 85 LYS A CA 1
ATOM 662 C C . LYS A 1 85 ? -6.613 0.478 -13.925 1.00 92.00 85 LYS A C 1
ATOM 664 O O . LYS A 1 85 ? -6.409 0.222 -15.112 1.00 92.00 85 LYS A O 1
ATOM 669 N N . TRP A 1 86 ? -6.083 1.552 -13.342 1.00 93.69 86 TRP A N 1
ATOM 670 C CA . TRP A 1 86 ? -5.149 2.449 -14.021 1.00 93.69 86 TRP A CA 1
ATOM 671 C C . TRP A 1 86 ? -3.854 1.730 -14.416 1.00 93.69 86 TRP A C 1
ATOM 673 O O . TRP A 1 86 ? -3.402 1.887 -15.548 1.00 93.69 86 TRP A O 1
ATOM 683 N N . LEU A 1 87 ? -3.290 0.896 -13.539 1.00 92.62 87 LEU A N 1
ATOM 684 C CA . LEU A 1 87 ? -2.097 0.099 -13.835 1.00 92.62 87 LEU A CA 1
ATOM 685 C C . LEU A 1 87 ? -2.338 -0.900 -14.976 1.00 92.62 87 LEU A C 1
ATOM 687 O O . LEU A 1 87 ? -1.466 -1.060 -15.827 1.00 92.62 87 LEU A O 1
ATOM 691 N N . GLN A 1 88 ? -3.522 -1.520 -15.032 1.00 88.81 88 GLN A N 1
ATOM 692 C CA . GLN A 1 88 ? -3.903 -2.444 -16.109 1.00 88.81 88 GLN A CA 1
ATOM 693 C C . GLN A 1 88 ? -4.156 -1.729 -17.447 1.00 88.81 88 GLN A C 1
ATOM 695 O O . GLN A 1 88 ? -3.759 -2.222 -18.500 1.00 88.81 88 GLN A O 1
ATOM 700 N N . SER A 1 89 ? -4.824 -0.572 -17.423 1.00 86.75 89 SER A N 1
ATOM 701 C CA . SER A 1 89 ? -5.288 0.119 -18.639 1.00 86.75 89 SER A CA 1
ATOM 702 C C . SER A 1 89 ? -4.279 1.108 -19.225 1.00 86.75 89 SER A C 1
ATOM 704 O O . SER A 1 89 ? -4.286 1.365 -20.430 1.00 86.75 89 SER A O 1
ATOM 706 N N . ASN A 1 90 ? -3.399 1.681 -18.403 1.00 86.19 90 ASN A N 1
ATOM 707 C CA . ASN A 1 90 ? -2.409 2.650 -18.846 1.00 86.19 90 ASN A CA 1
ATOM 708 C C . ASN A 1 90 ? -1.048 1.982 -18.992 1.00 86.19 90 ASN A C 1
ATOM 710 O O . ASN A 1 90 ? -0.298 1.858 -18.024 1.00 86.19 90 ASN A O 1
ATOM 714 N N . GLU A 1 91 ? -0.680 1.646 -20.229 1.00 80.88 91 GLU A N 1
ATOM 715 C CA . GLU A 1 91 ? 0.589 0.972 -20.508 1.00 80.88 91 GLU A CA 1
ATOM 716 C C . GLU A 1 91 ? 1.801 1.712 -19.930 1.00 80.88 91 GLU A C 1
ATOM 718 O O . GLU A 1 91 ? 2.764 1.059 -19.556 1.00 80.88 91 GLU A O 1
ATOM 723 N N . LYS A 1 92 ? 1.781 3.050 -19.823 1.00 86.81 92 LYS A N 1
ATOM 724 C CA . LYS A 1 92 ? 2.926 3.877 -19.391 1.00 86.81 92 LYS A CA 1
ATOM 725 C C . LYS A 1 92 ? 2.926 4.222 -17.897 1.00 86.81 92 LYS A C 1
ATOM 727 O O . LYS A 1 92 ? 3.788 5.009 -17.486 1.00 86.81 92 LYS A O 1
ATOM 732 N N . SER A 1 93 ? 2.000 3.660 -17.119 1.00 88.88 93 SER A N 1
ATOM 733 C CA . SER A 1 93 ? 1.880 3.830 -15.660 1.00 88.88 93 SER A CA 1
ATOM 734 C C . SER A 1 93 ? 3.050 3.220 -14.880 1.00 88.88 93 SER A C 1
ATOM 736 O O . SER A 1 93 ? 3.340 3.645 -13.762 1.00 88.88 93 SER A O 1
ATOM 738 N N . VAL A 1 94 ? 3.784 2.282 -15.486 1.00 93.31 94 VAL A N 1
ATOM 739 C CA . VAL A 1 94 ? 4.915 1.593 -14.853 1.00 93.31 94 VAL A CA 1
ATOM 740 C C . VAL A 1 94 ? 6.227 1.774 -15.612 1.00 93.31 94 VAL A C 1
ATOM 742 O O . VAL A 1 94 ? 6.262 2.126 -16.796 1.00 93.31 94 VAL A O 1
ATOM 745 N N . ARG A 1 95 ? 7.346 1.514 -14.936 1.00 94.62 95 ARG A N 1
ATOM 746 C CA . ARG A 1 95 ? 8.668 1.371 -15.563 1.00 94.62 95 ARG A CA 1
ATOM 747 C C . ARG A 1 95 ? 9.559 0.422 -14.775 1.00 94.62 95 ARG A C 1
ATOM 749 O O . ARG A 1 95 ? 9.441 0.354 -13.553 1.00 94.62 95 ARG A O 1
ATOM 756 N N . ARG A 1 96 ? 10.509 -0.205 -15.464 1.00 93.75 96 ARG A N 1
ATOM 757 C CA . ARG A 1 96 ? 11.608 -0.942 -14.837 1.00 93.75 96 ARG A CA 1
ATOM 758 C C . ARG A 1 96 ? 12.848 -0.061 -14.753 1.00 93.75 96 ARG A C 1
ATOM 760 O O . ARG A 1 96 ? 13.169 0.683 -15.687 1.00 93.75 96 ARG A O 1
ATOM 767 N N . VAL A 1 97 ? 13.531 -0.114 -13.616 1.00 93.12 97 VAL A N 1
ATOM 768 C CA . VAL A 1 97 ? 14.750 0.657 -13.368 1.00 93.12 97 VAL A CA 1
ATOM 769 C C . VAL A 1 97 ? 15.821 -0.190 -12.689 1.00 93.12 97 VAL A C 1
ATOM 771 O O . VAL A 1 97 ? 15.496 -1.129 -11.976 1.00 93.12 97 VAL A O 1
ATOM 774 N N . SER A 1 98 ? 17.083 0.207 -12.843 1.00 90.50 98 SER A N 1
ATOM 775 C CA . SER A 1 98 ? 18.169 -0.191 -11.941 1.00 90.50 98 SER A CA 1
ATOM 776 C C . SER A 1 98 ? 18.636 1.019 -11.150 1.00 90.50 98 SER A C 1
ATOM 778 O O . SER A 1 98 ? 18.837 2.106 -11.705 1.00 90.50 98 SER A O 1
ATOM 780 N N . ILE A 1 99 ? 18.832 0.846 -9.848 1.00 86.81 99 ILE A N 1
ATOM 781 C CA . ILE A 1 99 ? 19.384 1.874 -8.965 1.00 86.81 99 ILE A CA 1
ATOM 782 C C . ILE A 1 99 ? 20.766 1.415 -8.495 1.00 86.81 99 ILE A C 1
ATOM 784 O O . ILE A 1 99 ? 20.875 0.482 -7.711 1.00 86.81 99 ILE A O 1
ATOM 788 N N . HIS A 1 100 ? 21.821 2.097 -8.948 1.00 82.38 100 HIS A N 1
ATOM 789 C CA . HIS A 1 100 ? 23.215 1.794 -8.569 1.00 82.38 100 HIS A CA 1
ATOM 790 C C . HIS A 1 100 ? 23.763 2.727 -7.480 1.00 82.38 100 HIS A C 1
ATOM 792 O O . HIS A 1 100 ? 24.960 2.774 -7.209 1.00 82.38 100 HIS A O 1
ATOM 798 N N . ASP A 1 101 ? 22.887 3.531 -6.889 1.00 78.12 101 ASP A N 1
ATOM 799 C CA . ASP A 1 101 ? 23.229 4.477 -5.841 1.00 78.12 101 ASP A CA 1
ATOM 800 C C . ASP A 1 101 ? 23.278 3.756 -4.490 1.00 78.12 101 ASP A C 1
ATOM 802 O O . ASP A 1 101 ? 22.254 3.251 -4.031 1.00 78.12 101 ASP A O 1
ATOM 806 N N . GLN A 1 102 ? 24.447 3.744 -3.840 1.00 68.56 102 GLN A N 1
ATOM 807 C CA . GLN A 1 102 ? 24.636 3.111 -2.528 1.00 68.56 102 GLN A CA 1
ATOM 808 C C . GLN A 1 102 ? 23.639 3.624 -1.479 1.00 68.56 102 GLN A C 1
ATOM 810 O O . GLN A 1 102 ? 23.186 2.848 -0.644 1.00 68.56 102 GLN A O 1
ATOM 815 N N . LYS A 1 103 ? 23.226 4.899 -1.547 1.00 70.31 103 LYS A N 1
ATOM 816 C CA . LYS A 1 103 ? 22.248 5.472 -0.604 1.00 70.31 103 LYS A CA 1
ATOM 817 C C . LYS A 1 103 ? 20.817 4.993 -0.850 1.00 70.31 103 LYS A C 1
ATOM 819 O O . LYS A 1 103 ? 19.974 5.118 0.029 1.00 70.31 103 LYS A O 1
ATOM 824 N N . ARG A 1 104 ? 20.530 4.467 -2.044 1.00 71.25 104 ARG A N 1
ATOM 825 C CA . ARG A 1 104 ? 19.207 3.974 -2.461 1.00 71.25 104 ARG A CA 1
ATOM 826 C C . ARG A 1 104 ? 19.218 2.478 -2.784 1.00 71.25 104 ARG A C 1
ATOM 828 O O . ARG A 1 104 ? 18.282 1.991 -3.410 1.00 71.25 104 ARG A O 1
ATOM 835 N N . GLY A 1 105 ? 20.246 1.747 -2.346 1.00 63.66 105 GLY A N 1
ATOM 836 C CA . GLY A 1 105 ? 20.415 0.322 -2.650 1.00 63.66 105 GLY A CA 1
ATOM 837 C C . GLY A 1 105 ? 19.260 -0.560 -2.162 1.00 63.66 105 GLY A C 1
ATOM 838 O O . GLY A 1 105 ? 18.980 -1.585 -2.771 1.00 63.66 105 GLY A O 1
ATOM 839 N N . ASN A 1 106 ? 18.539 -0.122 -1.125 1.00 74.44 106 ASN A N 1
ATOM 840 C CA . ASN A 1 106 ? 17.408 -0.855 -0.548 1.00 74.44 106 ASN A CA 1
ATOM 841 C C . ASN A 1 106 ? 16.046 -0.486 -1.162 1.00 74.44 106 ASN A C 1
ATOM 843 O O . ASN A 1 106 ? 15.029 -1.041 -0.753 1.00 74.44 106 ASN A O 1
ATOM 847 N N . VAL A 1 107 ? 15.995 0.444 -2.122 1.00 84.75 107 VAL A N 1
ATOM 848 C CA . VAL A 1 107 ? 14.734 0.846 -2.761 1.00 84.75 107 VAL A CA 1
ATOM 849 C C . VA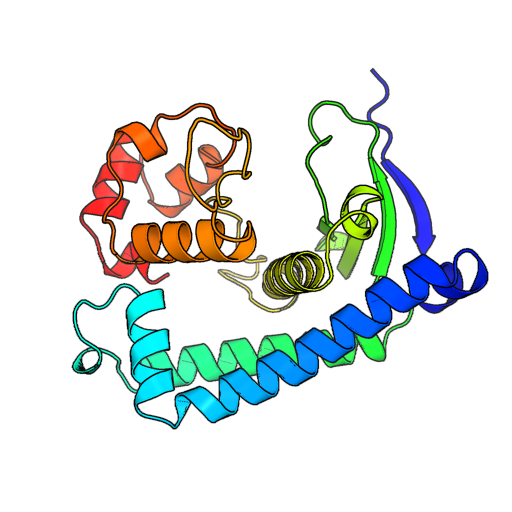L A 1 107 ? 14.250 -0.284 -3.666 1.00 84.75 107 VAL A C 1
ATOM 851 O O . VAL A 1 107 ? 14.901 -0.622 -4.655 1.00 84.75 107 VAL A O 1
ATOM 854 N N . VAL A 1 108 ? 13.100 -0.865 -3.331 1.00 90.50 108 VAL A N 1
ATOM 855 C CA . VAL A 1 108 ? 12.521 -1.993 -4.075 1.00 90.50 108 VAL A CA 1
ATOM 856 C C . VAL A 1 108 ? 11.575 -1.502 -5.172 1.00 90.50 108 VAL A C 1
ATOM 858 O O . VAL A 1 108 ? 11.657 -1.945 -6.316 1.00 90.50 108 VAL A O 1
ATOM 861 N N . ALA A 1 109 ? 10.738 -0.524 -4.852 1.00 94.12 109 ALA A N 1
ATOM 862 C CA . ALA A 1 109 ? 9.932 0.228 -5.799 1.00 94.12 109 ALA A CA 1
ATOM 863 C C . ALA A 1 109 ? 9.797 1.676 -5.306 1.00 94.12 109 ALA A C 1
ATOM 865 O O . ALA A 1 109 ? 10.287 2.002 -4.226 1.00 94.12 109 ALA A O 1
ATOM 866 N N . TYR A 1 110 ? 9.237 2.552 -6.139 1.00 93.00 110 TYR A N 1
ATOM 867 C CA . TYR A 1 110 ? 8.794 3.880 -5.713 1.00 93.00 110 TYR A CA 1
ATOM 868 C C . TYR A 1 110 ? 7.763 4.465 -6.683 1.00 93.00 110 TYR A C 1
ATOM 870 O O . TYR A 1 110 ? 7.905 4.362 -7.910 1.00 93.00 110 TYR A O 1
ATOM 878 N N . TYR A 1 111 ? 6.772 5.173 -6.154 1.00 94.00 111 TYR A N 1
ATOM 879 C CA . TYR A 1 111 ? 5.913 6.066 -6.916 1.00 94.00 111 TYR A CA 1
ATOM 880 C C . TYR A 1 111 ? 6.618 7.403 -7.186 1.00 94.00 111 TYR A C 1
ATOM 882 O O . TYR A 1 111 ? 7.284 7.993 -6.337 1.00 94.00 111 TYR A O 1
ATOM 890 N N . SER A 1 112 ? 6.493 7.909 -8.414 1.00 91.50 112 SER A N 1
ATOM 891 C CA . SER A 1 112 ? 7.033 9.201 -8.831 1.00 91.50 112 SER A CA 1
ATOM 892 C C . SER A 1 112 ? 5.889 10.174 -9.128 1.00 91.50 112 SER A C 1
ATOM 894 O O . SER A 1 112 ? 5.381 10.160 -10.252 1.00 91.50 112 SER A O 1
ATOM 896 N N . PRO A 1 113 ? 5.534 11.082 -8.195 1.00 87.81 113 PRO A N 1
ATOM 897 C CA . PRO A 1 113 ? 4.385 11.978 -8.351 1.00 87.81 113 PRO A CA 1
ATOM 898 C C . PRO A 1 113 ? 4.491 12.868 -9.590 1.00 87.81 113 PRO A C 1
ATOM 900 O O . PRO A 1 113 ? 3.565 12.949 -10.388 1.00 87.81 113 PRO A O 1
ATOM 903 N N . LYS A 1 114 ? 5.677 13.446 -9.834 1.00 88.88 114 LYS A N 1
ATOM 904 C CA . LYS A 1 114 ? 5.941 14.302 -11.007 1.00 88.88 114 LYS A CA 1
ATOM 905 C C . LYS A 1 114 ? 5.746 13.587 -12.343 1.00 88.88 114 LYS A C 1
ATOM 907 O O . LYS A 1 114 ? 5.495 14.231 -13.353 1.00 88.88 114 LYS A O 1
ATOM 912 N N . LYS A 1 115 ? 5.967 12.271 -12.377 1.00 89.38 115 LYS A N 1
ATOM 913 C CA . LYS A 1 115 ? 5.868 11.471 -13.605 1.00 89.38 115 LYS A CA 1
ATOM 914 C C . LYS A 1 115 ? 4.556 10.700 -13.682 1.00 89.38 115 LYS A C 1
ATOM 916 O O . LYS A 1 115 ? 4.292 10.164 -14.753 1.00 89.38 115 LYS A O 1
ATOM 921 N N . ASN A 1 116 ? 3.800 10.654 -12.583 1.00 91.12 116 ASN A N 1
ATOM 922 C CA . ASN A 1 116 ? 2.637 9.807 -12.358 1.00 91.12 116 ASN A CA 1
ATOM 923 C C . ASN A 1 116 ? 2.903 8.345 -12.758 1.00 91.12 116 ASN A C 1
ATOM 925 O O . ASN A 1 116 ? 2.294 7.829 -13.692 1.00 91.12 116 ASN A O 1
ATOM 929 N N . LYS A 1 117 ? 3.929 7.724 -12.151 1.00 93.69 117 LYS A N 1
ATOM 930 C CA . LYS A 1 117 ? 4.372 6.353 -12.481 1.00 93.69 117 LYS A CA 1
ATOM 931 C C . LYS A 1 117 ? 4.907 5.606 -11.278 1.00 93.69 117 LYS A C 1
ATOM 933 O O . LYS A 1 117 ? 5.631 6.204 -10.482 1.00 93.69 117 LYS A O 1
ATOM 938 N N . ILE A 1 118 ? 4.682 4.297 -11.245 1.00 95.50 118 ILE A N 1
ATOM 939 C CA . ILE A 1 118 ? 5.366 3.378 -10.332 1.00 95.50 118 ILE A CA 1
ATOM 940 C C . ILE A 1 118 ? 6.621 2.830 -11.021 1.00 95.50 118 ILE A C 1
ATOM 942 O O . ILE A 1 118 ? 6.604 2.429 -12.187 1.00 95.50 118 ILE A O 1
ATOM 946 N N . ALA A 1 119 ? 7.749 2.873 -10.323 1.00 95.38 119 A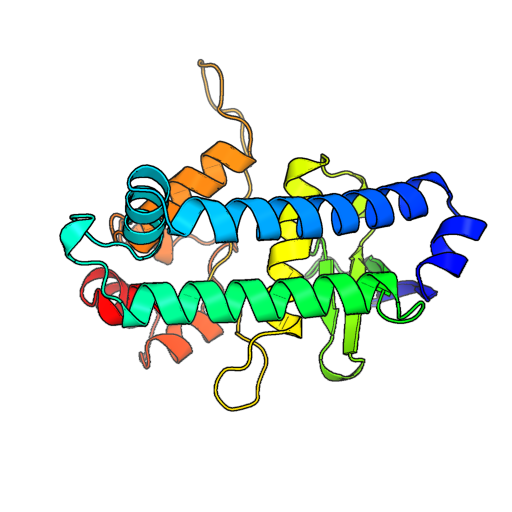LA A N 1
ATOM 947 C CA . ALA A 1 119 ? 9.023 2.366 -10.801 1.00 95.38 119 ALA A CA 1
ATOM 948 C C . ALA A 1 119 ? 9.422 1.127 -10.001 1.00 95.38 119 ALA A C 1
ATOM 950 O O . ALA A 1 119 ? 9.599 1.221 -8.791 1.00 95.38 119 ALA A O 1
ATOM 951 N N . PHE A 1 120 ? 9.620 0.003 -10.684 1.00 95.31 120 PHE A N 1
ATOM 952 C CA . PHE A 1 120 ? 10.091 -1.240 -10.078 1.00 95.31 120 PHE A CA 1
ATOM 953 C C . PHE A 1 120 ? 11.600 -1.364 -10.283 1.00 95.31 120 PHE A C 1
ATOM 955 O O . PHE A 1 120 ? 12.073 -1.347 -11.424 1.00 95.31 120 PHE A O 1
ATOM 962 N N . ASN A 1 121 ? 12.354 -1.429 -9.184 1.00 94.56 121 ASN A N 1
ATOM 963 C CA . ASN A 1 121 ? 13.790 -1.698 -9.228 1.00 94.56 121 ASN A CA 1
ATOM 964 C C . ASN A 1 121 ? 14.034 -3.193 -9.484 1.00 94.56 121 ASN A C 1
ATOM 966 O O . ASN A 1 121 ? 13.153 -4.010 -9.226 1.00 94.56 121 ASN A O 1
ATOM 970 N N . ASP A 1 122 ? 15.237 -3.585 -9.903 1.00 91.88 122 ASP A N 1
ATOM 971 C CA . ASP A 1 122 ? 15.574 -5.006 -10.086 1.00 91.88 122 ASP A CA 1
ATOM 972 C C . ASP A 1 122 ? 15.331 -5.840 -8.811 1.00 91.88 122 ASP A C 1
ATOM 974 O O . ASP A 1 122 ? 14.893 -6.986 -8.883 1.00 91.88 122 ASP A O 1
ATOM 978 N N . ALA A 1 123 ? 15.511 -5.235 -7.630 1.00 90.88 123 ALA A N 1
ATOM 979 C CA . ALA A 1 123 ? 15.229 -5.864 -6.340 1.00 90.88 123 ALA A CA 1
ATOM 980 C C . ALA A 1 123 ? 13.754 -6.257 -6.132 1.00 90.88 123 ALA A C 1
ATOM 982 O O . ALA A 1 123 ? 13.483 -7.104 -5.289 1.00 90.88 123 ALA A O 1
ATOM 983 N N . PHE A 1 124 ? 12.796 -5.662 -6.854 1.00 94.25 124 PHE A N 1
ATOM 984 C CA . PHE A 1 124 ? 11.379 -6.049 -6.785 1.00 94.25 124 PHE A CA 1
ATOM 985 C C . PHE A 1 124 ? 11.160 -7.455 -7.336 1.00 94.25 124 PHE A C 1
ATOM 987 O O . PHE A 1 124 ? 10.419 -8.252 -6.763 1.00 94.25 124 PHE A O 1
ATOM 994 N N . PHE A 1 125 ? 11.843 -7.780 -8.429 1.00 93.75 125 PHE A N 1
ATOM 995 C CA . PHE A 1 125 ? 11.656 -9.042 -9.135 1.00 93.75 125 PHE A CA 1
ATOM 996 C C . PHE A 1 125 ? 12.293 -10.231 -8.409 1.00 93.75 125 PHE A C 1
ATOM 998 O O . PHE A 1 125 ? 11.922 -11.372 -8.668 1.00 93.75 125 PHE A O 1
ATOM 1005 N N . THR A 1 126 ? 13.191 -9.977 -7.451 1.00 91.56 126 THR A N 1
ATOM 1006 C CA . THR A 1 126 ? 13.774 -11.016 -6.587 1.00 91.56 126 THR A CA 1
ATOM 1007 C C . THR A 1 126 ? 12.903 -11.356 -5.375 1.00 91.56 126 THR A C 1
ATOM 1009 O O . THR A 1 126 ? 13.191 -12.327 -4.678 1.00 91.56 126 THR A O 1
ATOM 1012 N N . LYS A 1 127 ? 11.849 -10.574 -5.105 1.00 90.50 127 LYS A N 1
ATOM 1013 C CA . LYS A 1 127 ? 10.908 -10.818 -4.003 1.00 90.50 127 LYS A CA 1
ATOM 1014 C C . LYS A 1 127 ? 9.916 -11.911 -4.348 1.00 90.50 127 LYS A C 1
ATOM 1016 O O . LYS A 1 127 ? 9.600 -12.105 -5.520 1.00 90.50 127 LYS A O 1
ATOM 1021 N N . ASP A 1 128 ? 9.383 -12.587 -3.336 1.00 92.25 128 ASP A N 1
ATOM 1022 C CA . ASP A 1 128 ? 8.281 -13.522 -3.544 1.00 92.25 128 ASP A CA 1
ATOM 1023 C C . ASP A 1 128 ? 6.978 -12.798 -3.934 1.00 92.25 128 ASP A C 1
ATOM 1025 O O . ASP A 1 128 ? 6.856 -11.573 -3.858 1.00 92.25 128 ASP A O 1
ATOM 1029 N N . ARG A 1 129 ? 5.983 -13.571 -4.377 1.00 93.06 129 ARG A N 1
ATOM 1030 C CA . ARG A 1 129 ? 4.688 -13.053 -4.843 1.00 93.06 129 ARG A CA 1
ATOM 1031 C C . ARG A 1 129 ? 3.968 -12.206 -3.786 1.00 93.06 129 ARG A C 1
ATOM 1033 O O . ARG A 1 129 ? 3.415 -11.163 -4.122 1.00 93.06 129 ARG A O 1
ATOM 1040 N N . THR A 1 130 ? 4.002 -12.621 -2.522 1.00 90.19 130 THR A N 1
ATOM 1041 C CA . THR A 1 130 ? 3.326 -11.920 -1.422 1.00 90.19 130 THR A CA 1
ATOM 1042 C C . THR A 1 130 ? 4.035 -10.611 -1.092 1.00 90.19 130 THR A C 1
ATOM 1044 O O . THR A 1 130 ? 3.386 -9.587 -0.889 1.00 90.19 130 THR A O 1
ATOM 1047 N N . GLU A 1 131 ? 5.367 -10.616 -1.064 1.00 90.38 131 GLU A N 1
ATOM 1048 C CA . GLU A 1 131 ? 6.154 -9.401 -0.863 1.00 90.38 131 GLU A CA 1
ATOM 1049 C C . GLU A 1 131 ? 5.948 -8.393 -2.000 1.00 90.38 131 GLU A C 1
ATOM 1051 O O . GLU A 1 131 ? 5.733 -7.211 -1.728 1.00 90.38 131 GLU A O 1
ATOM 1056 N N . ARG A 1 132 ? 5.954 -8.843 -3.263 1.00 94.75 132 ARG A N 1
ATOM 1057 C CA . ARG A 1 132 ? 5.668 -7.978 -4.421 1.00 94.75 132 ARG A CA 1
ATOM 1058 C C . ARG A 1 132 ? 4.300 -7.315 -4.309 1.00 94.75 132 ARG A C 1
ATOM 1060 O O . ARG A 1 132 ? 4.196 -6.114 -4.547 1.00 94.75 132 ARG A O 1
ATOM 1067 N N . LEU A 1 133 ? 3.280 -8.067 -3.894 1.00 95.19 133 LEU A N 1
ATOM 1068 C CA . LEU A 1 133 ? 1.939 -7.537 -3.658 1.00 95.19 133 LEU A CA 1
ATOM 1069 C C . LEU A 1 133 ? 1.936 -6.449 -2.576 1.00 95.19 133 LEU A C 1
ATOM 1071 O O . LEU A 1 133 ? 1.364 -5.383 -2.790 1.00 95.19 133 LEU A O 1
ATOM 1075 N N . GLN A 1 134 ? 2.596 -6.677 -1.437 1.00 92.06 134 GLN A N 1
ATOM 1076 C CA . GLN A 1 134 ? 2.695 -5.670 -0.372 1.00 92.06 134 GLN A CA 1
ATOM 1077 C C . GLN A 1 134 ? 3.388 -4.391 -0.851 1.00 92.06 134 GLN A C 1
ATOM 1079 O O . GLN A 1 134 ? 2.921 -3.292 -0.555 1.00 92.06 134 GLN A O 1
ATOM 1084 N N . ILE A 1 135 ? 4.472 -4.533 -1.617 1.00 93.06 135 ILE A N 1
ATOM 1085 C CA . ILE A 1 135 ? 5.193 -3.400 -2.203 1.00 93.06 135 ILE A CA 1
ATOM 1086 C C . ILE A 1 135 ? 4.289 -2.642 -3.180 1.00 93.06 135 ILE A C 1
ATOM 1088 O O . ILE A 1 135 ? 4.211 -1.420 -3.115 1.00 93.06 135 ILE A O 1
ATOM 1092 N N . LEU A 1 136 ? 3.564 -3.344 -4.057 1.00 95.88 136 LEU A N 1
ATOM 1093 C CA . LEU A 1 136 ? 2.656 -2.698 -5.003 1.00 95.88 136 LEU A CA 1
ATOM 1094 C C . LEU A 1 136 ? 1.517 -1.954 -4.295 1.00 95.88 136 LEU A C 1
ATOM 1096 O O . LEU A 1 136 ? 1.210 -0.823 -4.671 1.00 95.88 136 LEU A O 1
ATOM 1100 N N . LEU A 1 137 ? 0.910 -2.562 -3.273 1.00 94.81 137 LEU A N 1
ATOM 1101 C CA . LEU A 1 137 ? -0.127 -1.924 -2.459 1.00 94.81 137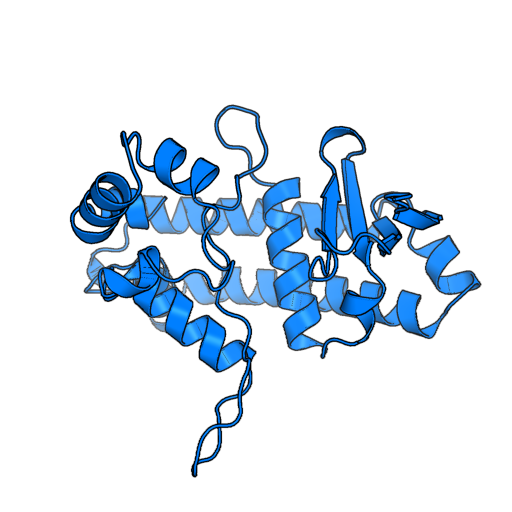 LEU A CA 1
ATOM 1102 C C . LEU A 1 137 ? 0.401 -0.647 -1.794 1.00 94.81 137 LEU A C 1
ATOM 1104 O O . LEU A 1 137 ? -0.268 0.381 -1.851 1.00 94.81 137 LEU A O 1
ATOM 1108 N N . HIS A 1 138 ? 1.612 -0.693 -1.233 1.00 93.00 138 HIS A N 1
ATOM 1109 C CA . HIS A 1 138 ? 2.269 0.465 -0.630 1.00 93.00 138 HIS A CA 1
ATOM 1110 C C . HIS A 1 138 ? 2.480 1.603 -1.640 1.00 93.00 138 HIS A C 1
ATOM 1112 O O . HIS A 1 138 ? 2.013 2.717 -1.422 1.00 93.00 138 HIS A O 1
ATOM 1118 N N . GLU A 1 139 ? 3.089 1.329 -2.796 1.00 94.19 139 GLU A N 1
ATOM 1119 C CA . GLU A 1 139 ? 3.291 2.371 -3.815 1.00 94.19 139 GLU A CA 1
ATOM 1120 C C . GLU A 1 139 ? 1.972 2.893 -4.405 1.00 94.19 139 GLU A C 1
ATOM 1122 O O . GLU A 1 139 ? 1.874 4.047 -4.830 1.00 94.19 139 GLU A O 1
ATOM 1127 N N . SER A 1 140 ? 0.934 2.057 -4.417 1.00 95.06 140 SER A N 1
ATOM 1128 C CA . SER A 1 140 ? -0.403 2.448 -4.864 1.00 95.06 140 SER A CA 1
ATOM 1129 C C . SER A 1 140 ? -1.091 3.392 -3.879 1.00 95.06 140 SER A C 1
ATOM 1131 O O . SER A 1 140 ? -1.854 4.252 -4.319 1.00 95.06 140 SER A O 1
ATOM 1133 N N . VAL A 1 141 ? -0.799 3.311 -2.574 1.00 93.75 141 VAL A N 1
ATOM 1134 C CA . VAL A 1 141 ? -1.249 4.314 -1.590 1.00 93.75 141 VAL A CA 1
ATOM 1135 C C . VAL A 1 141 ? -0.699 5.689 -1.960 1.00 93.75 141 VAL A C 1
ATOM 1137 O O . VAL A 1 141 ? -1.467 6.644 -2.064 1.00 93.75 141 VAL A O 1
ATOM 1140 N N . HIS A 1 142 ? 0.592 5.784 -2.282 1.00 92.94 142 HIS A N 1
ATOM 1141 C CA . HIS A 1 142 ? 1.221 7.041 -2.712 1.00 92.94 142 HIS A CA 1
ATOM 1142 C C . HIS A 1 142 ? 0.620 7.599 -4.006 1.00 92.94 142 HIS A C 1
ATOM 1144 O O . HIS A 1 142 ? 0.483 8.819 -4.183 1.00 92.94 142 HIS A O 1
ATOM 1150 N N . ALA A 1 143 ? 0.235 6.713 -4.925 1.00 91.38 143 ALA A N 1
ATOM 1151 C CA . ALA A 1 143 ? -0.431 7.095 -6.163 1.00 91.38 143 ALA A CA 1
ATOM 1152 C C . ALA A 1 143 ? -1.848 7.643 -5.911 1.00 91.38 143 ALA A C 1
ATOM 1154 O O . ALA A 1 143 ? -2.182 8.713 -6.429 1.00 91.38 143 ALA A O 1
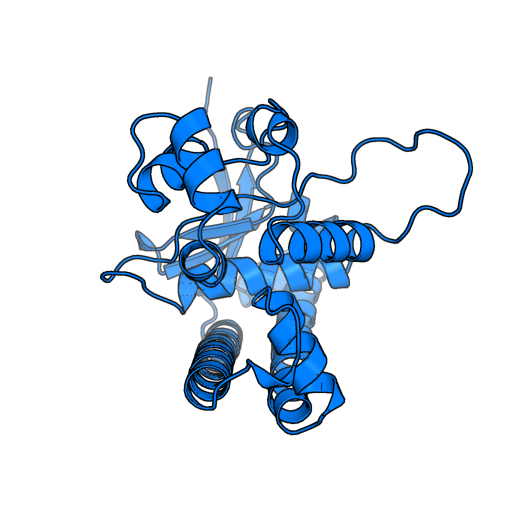ATOM 1155 N N . SER A 1 144 ? -2.630 6.963 -5.070 1.00 90.81 144 SER A N 1
ATOM 1156 C CA . SER A 1 144 ? -4.082 7.146 -4.936 1.00 90.81 144 SER A CA 1
ATOM 1157 C C . SER A 1 144 ? -4.515 8.109 -3.837 1.00 90.81 144 SER A C 1
ATOM 1159 O O . SER A 1 144 ? -5.400 8.934 -4.055 1.00 90.81 144 SER A O 1
ATOM 1161 N N . ILE A 1 145 ? -3.887 8.043 -2.667 1.00 87.25 145 ILE A N 1
ATOM 1162 C CA . ILE A 1 145 ? -4.301 8.800 -1.489 1.00 87.25 145 ILE A CA 1
ATOM 1163 C C . ILE A 1 145 ? -3.505 10.105 -1.436 1.00 87.25 145 ILE A C 1
ATOM 1165 O O . ILE A 1 145 ? -2.302 10.146 -1.728 1.00 87.25 145 ILE A O 1
ATOM 1169 N N . LYS A 1 146 ? -4.201 11.199 -1.109 1.00 84.88 146 LYS A N 1
ATOM 1170 C CA . LYS A 1 146 ? -3.606 12.524 -0.930 1.00 84.88 146 LYS A CA 1
ATOM 1171 C C . LYS A 1 146 ? -3.914 13.063 0.458 1.00 84.88 146 LYS A C 1
ATOM 1173 O O . LYS A 1 146 ? -5.064 13.024 0.883 1.00 84.88 146 LYS A O 1
ATOM 1178 N N . VAL A 1 147 ? -2.893 13.610 1.103 1.00 79.31 147 VAL A N 1
ATOM 1179 C CA . VAL A 1 147 ? -2.980 14.393 2.338 1.00 79.31 147 VAL A CA 1
ATOM 1180 C C . VAL A 1 147 ? -2.496 15.792 1.977 1.00 79.31 147 VAL A C 1
ATOM 1182 O O . VAL A 1 147 ? -1.423 15.940 1.392 1.00 79.31 147 VAL A O 1
ATOM 1185 N N . ASP A 1 148 ? -3.341 16.800 2.187 1.00 81.38 148 ASP A N 1
ATOM 1186 C CA . ASP A 1 148 ? -3.075 18.201 1.817 1.00 81.38 148 ASP A CA 1
ATOM 1187 C C . ASP A 1 148 ? -2.641 18.397 0.351 1.00 81.38 148 ASP A C 1
ATOM 1189 O O . ASP A 1 148 ? -1.763 19.192 0.017 1.00 81.38 148 ASP A O 1
ATOM 1193 N N . GLY A 1 149 ? -3.242 17.619 -0.556 1.00 81.81 149 GLY A N 1
ATOM 1194 C CA . GLY A 1 149 ? -2.945 17.659 -1.993 1.00 81.81 149 GLY A CA 1
ATOM 1195 C C . GLY A 1 149 ? -1.628 16.984 -2.404 1.00 81.81 149 GLY A C 1
ATOM 1196 O O . GLY A 1 149 ? -1.343 16.887 -3.600 1.00 81.81 149 GLY A O 1
ATOM 1197 N N . ALA A 1 150 ? -0.848 16.459 -1.456 1.00 84.56 150 ALA A N 1
ATOM 1198 C CA . ALA A 1 150 ? 0.381 15.711 -1.702 1.00 84.56 150 ALA A CA 1
ATOM 1199 C C . ALA A 1 150 ? 0.172 14.198 -1.493 1.00 84.56 150 ALA A C 1
ATOM 1201 O O . ALA A 1 150 ? -0.741 13.800 -0.775 1.00 84.56 150 ALA A O 1
ATOM 1202 N N . PRO A 1 151 ? 0.978 13.320 -2.124 1.00 85.31 151 PRO A N 1
ATOM 1203 C CA . PRO A 1 151 ? 1.024 11.899 -1.765 1.00 85.31 151 PRO A CA 1
ATOM 1204 C C . PRO A 1 151 ? 1.226 11.700 -0.262 1.00 85.31 151 PRO A C 1
ATOM 1206 O O . PRO A 1 151 ? 1.972 12.467 0.351 1.00 85.31 151 PRO A O 1
ATOM 1209 N N . VAL A 1 152 ? 0.608 10.656 0.296 1.00 84.19 152 VAL A N 1
ATOM 1210 C CA . VAL A 1 152 ? 0.864 10.225 1.679 1.00 84.19 152 VAL A CA 1
ATOM 1211 C C . VAL A 1 152 ? 2.380 10.073 1.880 1.00 84.19 152 VAL A C 1
ATOM 1213 O O . VAL A 1 152 ? 3.039 9.468 1.039 1.00 84.19 152 VAL A O 1
ATOM 1216 N N . PRO A 1 153 ? 2.986 10.659 2.921 1.00 78.88 153 PRO A N 1
ATOM 1217 C CA . PRO A 1 153 ? 4.409 10.479 3.163 1.00 78.88 153 PRO A CA 1
ATOM 1218 C C . PRO A 1 153 ? 4.686 9.127 3.831 1.00 78.88 153 PRO A C 1
ATOM 1220 O O . PRO A 1 153 ? 3.905 8.637 4.644 1.00 78.88 153 PRO A O 1
ATOM 1223 N N . ASP A 1 154 ? 5.862 8.566 3.562 1.00 78.50 154 ASP A N 1
ATOM 1224 C CA . ASP A 1 154 ? 6.385 7.464 4.365 1.00 78.50 154 ASP A CA 1
ATOM 1225 C C . ASP A 1 154 ? 6.870 8.005 5.714 1.00 78.50 154 ASP A C 1
ATOM 1227 O O . ASP A 1 154 ? 7.825 8.788 5.777 1.00 78.50 154 ASP A O 1
ATOM 1231 N N . TYR A 1 155 ? 6.212 7.599 6.799 1.00 69.88 155 TYR A N 1
ATOM 1232 C CA . TYR A 1 155 ? 6.632 7.931 8.164 1.00 69.88 155 TYR A CA 1
ATOM 1233 C C . TYR A 1 155 ? 7.630 6.903 8.714 1.00 69.88 155 TYR A C 1
ATOM 1235 O O . TYR A 1 155 ? 8.639 7.259 9.327 1.00 69.88 155 TYR A O 1
ATOM 1243 N N . TYR A 1 156 ? 7.376 5.623 8.457 1.00 73.06 156 TYR A N 1
ATOM 1244 C CA . TYR A 1 156 ? 8.216 4.502 8.859 1.00 73.06 156 TYR A CA 1
ATOM 1245 C C . TYR A 1 156 ? 8.075 3.356 7.853 1.00 73.06 156 TYR A C 1
ATOM 1247 O O . TYR A 1 156 ? 7.024 3.151 7.250 1.00 73.06 156 TYR A O 1
ATOM 1255 N N . TYR A 1 157 ? 9.145 2.591 7.704 1.00 66.06 157 TYR A N 1
ATOM 1256 C CA . TYR A 1 157 ? 9.151 1.275 7.095 1.00 66.06 157 TYR A CA 1
ATOM 1257 C C . TYR A 1 157 ? 9.174 0.216 8.197 1.00 66.06 157 TYR A C 1
ATOM 1259 O O . TYR A 1 157 ? 9.677 0.435 9.297 1.00 66.06 157 TYR A O 1
ATOM 1267 N N . LEU A 1 158 ? 8.639 -0.959 7.890 1.00 68.31 158 LEU A N 1
ATOM 1268 C CA . LEU A 1 158 ? 8.790 -2.137 8.741 1.00 68.31 158 LEU A CA 1
ATOM 1269 C C . LEU A 1 158 ? 10.229 -2.640 8.608 1.00 68.31 158 LEU A C 1
ATOM 1271 O O . LEU A 1 158 ? 10.791 -2.608 7.504 1.00 68.31 158 LEU A O 1
ATOM 1275 N N . ARG A 1 159 ? 10.848 -3.075 9.709 1.00 67.19 159 ARG A N 1
ATOM 1276 C CA . ARG A 1 159 ? 12.249 -3.502 9.683 1.00 67.19 159 ARG A CA 1
ATOM 1277 C C . ARG A 1 159 ? 12.421 -4.648 8.688 1.00 67.19 159 ARG A C 1
ATOM 1279 O O . ARG A 1 159 ? 11.611 -5.575 8.595 1.00 67.19 159 ARG A O 1
ATOM 1286 N N . GLY A 1 160 ? 13.505 -4.586 7.914 1.00 57.78 160 GLY A N 1
ATOM 1287 C CA . GLY A 1 160 ? 13.906 -5.708 7.075 1.00 57.78 160 GLY A CA 1
ATOM 1288 C C . GLY A 1 160 ? 14.144 -6.935 7.954 1.00 57.78 160 GLY A C 1
ATOM 1289 O O . GLY A 1 160 ? 14.752 -6.829 9.017 1.00 57.78 160 GLY A O 1
ATOM 1290 N N . THR A 1 161 ? 13.680 -8.107 7.525 1.00 52.00 161 THR A N 1
ATOM 1291 C CA . THR A 1 161 ? 13.994 -9.368 8.203 1.00 52.00 161 THR A CA 1
ATOM 1292 C C . THR A 1 161 ? 15.468 -9.689 7.979 1.00 52.00 161 THR A C 1
ATOM 1294 O O . THR A 1 161 ? 15.829 -10.347 7.007 1.00 52.00 161 THR A O 1
ATOM 1297 N N . GLY A 1 162 ? 16.333 -9.140 8.824 1.00 43.53 162 GLY A N 1
ATOM 1298 C CA . GLY A 1 162 ? 17.778 -9.184 8.653 1.00 43.53 162 GLY A CA 1
ATOM 1299 C C . GLY A 1 162 ? 18.502 -9.713 9.880 1.00 43.53 162 GLY A C 1
ATOM 1300 O O . GLY A 1 162 ? 19.254 -8.956 10.478 1.00 43.53 162 GLY A O 1
ATOM 1301 N N . ARG A 1 163 ? 18.263 -10.985 10.234 1.00 38.62 163 ARG A N 1
ATOM 1302 C CA . ARG A 1 163 ? 19.246 -12.008 10.661 1.00 38.62 163 ARG A CA 1
ATOM 1303 C C . ARG A 1 163 ? 18.515 -13.269 11.163 1.00 38.62 163 ARG A C 1
ATOM 1305 O O . ARG A 1 163 ? 17.576 -13.136 11.944 1.00 38.62 163 ARG A O 1
ATOM 1312 N N . PRO A 1 164 ? 18.924 -14.479 10.738 1.00 41.12 164 PRO A N 1
ATOM 1313 C CA . PRO A 1 164 ? 18.526 -15.713 11.397 1.00 41.12 164 PRO A CA 1
ATOM 1314 C C . PRO A 1 164 ? 19.353 -15.837 12.678 1.00 41.12 164 PRO A C 1
ATOM 1316 O O . PRO A 1 164 ? 20.481 -16.319 12.644 1.00 41.12 164 PRO A O 1
ATOM 1319 N N . GLU A 1 165 ? 18.836 -15.355 13.802 1.00 38.12 165 GLU A N 1
ATOM 1320 C CA . GLU A 1 165 ? 19.440 -15.637 15.10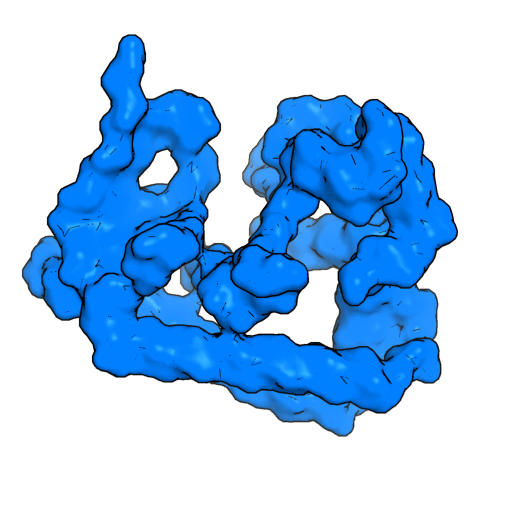4 1.00 38.12 165 GLU A CA 1
ATOM 1321 C C . GLU A 1 165 ? 18.541 -16.615 15.867 1.00 38.12 165 GLU A C 1
ATOM 1323 O O . GLU A 1 165 ? 17.432 -16.281 16.268 1.00 38.12 165 GLU A O 1
ATOM 1328 N N . ALA A 1 166 ? 19.080 -17.834 15.979 1.00 37.81 166 ALA A N 1
ATOM 1329 C CA . ALA A 1 166 ? 18.778 -18.921 16.908 1.00 37.81 166 ALA A CA 1
ATOM 1330 C C . ALA A 1 166 ? 17.351 -19.516 16.933 1.00 37.81 166 ALA A C 1
ATOM 1332 O O . ALA A 1 166 ? 16.398 -18.929 17.428 1.00 37.81 166 ALA A O 1
ATOM 1333 N N . GLU A 1 167 ? 17.285 -20.772 16.476 1.00 41.59 167 GLU A N 1
ATOM 1334 C CA . GLU A 1 167 ? 16.438 -21.846 17.023 1.00 41.59 167 GLU A CA 1
ATOM 1335 C C . GLU A 1 167 ? 14.927 -21.580 17.123 1.00 41.59 167 GLU A C 1
ATOM 1337 O O . GLU A 1 167 ? 14.360 -21.302 18.174 1.00 41.59 167 GLU A O 1
ATOM 1342 N N . GLY A 1 168 ? 14.239 -21.778 16.001 1.00 46.50 168 GLY A N 1
ATOM 1343 C CA . GLY A 1 168 ? 12.782 -21.840 15.936 1.00 46.50 168 GLY A CA 1
ATOM 1344 C C . GLY A 1 168 ? 12.317 -21.486 14.534 1.00 46.50 168 GLY A C 1
ATOM 1345 O O . GLY A 1 168 ? 12.951 -20.681 13.860 1.00 46.50 168 GLY A O 1
ATOM 1346 N N . ILE A 1 169 ? 11.247 -22.111 14.050 1.00 54.84 169 ILE A N 1
ATOM 1347 C CA . ILE A 1 169 ? 10.671 -21.836 12.726 1.00 54.84 169 ILE A CA 1
ATOM 1348 C C . ILE A 1 169 ? 10.355 -20.335 12.645 1.00 54.84 169 ILE A C 1
ATOM 1350 O O . ILE A 1 169 ? 9.366 -19.878 13.219 1.00 54.84 169 ILE A O 1
ATOM 1354 N N . LEU A 1 170 ? 11.212 -19.554 11.976 1.00 58.62 170 LEU A N 1
ATOM 1355 C CA . LEU A 1 170 ? 10.978 -18.123 11.844 1.00 58.62 170 LEU A CA 1
ATOM 1356 C C . LEU A 1 170 ? 9.731 -17.914 10.977 1.00 58.62 170 LEU A C 1
ATOM 1358 O O . LEU A 1 170 ? 9.608 -18.530 9.912 1.00 58.62 170 LEU A O 1
ATOM 1362 N N . PRO A 1 171 ? 8.792 -17.059 11.409 1.00 63.81 171 PRO A N 1
ATOM 1363 C CA . PRO A 1 171 ? 7.637 -16.730 10.599 1.00 63.81 171 PRO A CA 1
ATOM 1364 C C . PRO A 1 171 ? 8.086 -16.109 9.269 1.00 63.81 171 PRO A C 1
ATOM 1366 O O . PRO A 1 171 ? 9.069 -15.367 9.216 1.00 63.81 171 PRO A O 1
ATOM 1369 N N . HIS A 1 172 ? 7.346 -16.403 8.194 1.00 71.81 172 HIS A N 1
ATOM 1370 C CA . HIS A 1 172 ? 7.551 -15.795 6.875 1.00 71.81 172 HIS A CA 1
ATOM 1371 C C . HIS A 1 172 ? 7.737 -14.268 7.009 1.00 71.81 172 HIS A C 1
ATOM 1373 O O . HIS A 1 172 ? 7.033 -13.666 7.827 1.00 71.81 172 HIS A O 1
ATOM 1379 N N . PRO A 1 173 ? 8.610 -13.603 6.224 1.00 71.75 173 PRO A N 1
ATOM 1380 C CA . PRO A 1 173 ? 8.898 -12.176 6.396 1.00 71.75 173 PRO A CA 1
ATOM 1381 C C . PRO A 1 173 ? 7.665 -11.270 6.457 1.00 71.75 173 PRO A C 1
ATOM 1383 O O . PRO A 1 173 ? 7.616 -10.308 7.222 1.00 71.75 173 PRO A O 1
ATOM 1386 N N . THR A 1 174 ? 6.628 -11.621 5.702 1.00 73.81 174 THR A N 1
ATOM 1387 C CA . THR A 1 174 ? 5.336 -10.923 5.695 1.00 73.81 174 THR A CA 1
ATOM 1388 C C . THR A 1 174 ? 4.583 -11.035 7.026 1.00 73.81 174 THR A C 1
ATOM 1390 O O . THR A 1 174 ? 3.922 -10.080 7.430 1.00 73.81 174 THR A O 1
ATOM 1393 N N . THR A 1 175 ? 4.707 -12.155 7.742 1.00 77.44 175 THR A N 1
ATOM 1394 C CA . THR A 1 175 ? 4.132 -12.362 9.079 1.00 77.44 175 THR A CA 1
ATOM 1395 C C . THR A 1 175 ? 4.868 -11.533 10.126 1.00 77.44 175 THR A C 1
ATOM 1397 O O . THR A 1 175 ? 4.219 -10.888 10.948 1.00 77.44 175 THR A O 1
ATOM 1400 N N . SER A 1 176 ? 6.201 -11.480 10.071 1.00 77.69 176 SER A N 1
ATOM 1401 C CA . SER A 1 176 ? 7.001 -10.623 10.960 1.00 77.69 176 SER A CA 1
ATOM 1402 C C . SER A 1 176 ? 6.642 -9.148 10.781 1.00 77.69 176 SER A C 1
ATOM 1404 O O . SER A 1 176 ? 6.307 -8.477 11.754 1.00 77.69 176 SER A O 1
ATOM 1406 N N . ARG A 1 177 ? 6.590 -8.678 9.527 1.00 78.75 177 ARG A N 1
ATOM 1407 C CA . ARG A 1 177 ? 6.139 -7.324 9.169 1.00 78.75 177 ARG A CA 1
ATOM 1408 C C . ARG A 1 177 ? 4.720 -7.040 9.658 1.00 78.75 177 ARG A C 1
ATOM 1410 O O . ARG A 1 177 ? 4.460 -5.993 10.237 1.00 78.75 177 ARG A O 1
ATOM 1417 N N . ARG A 1 178 ? 3.792 -7.985 9.480 1.00 81.88 178 ARG A N 1
ATOM 1418 C CA . ARG A 1 178 ? 2.420 -7.858 9.994 1.00 81.88 178 ARG A CA 1
ATOM 1419 C C . ARG A 1 178 ? 2.390 -7.663 11.511 1.00 81.88 178 ARG A C 1
ATOM 1421 O O . ARG A 1 178 ? 1.656 -6.804 11.985 1.00 81.88 178 ARG A O 1
ATOM 1428 N N . ASN A 1 179 ? 3.143 -8.462 12.262 1.00 82.44 179 ASN A N 1
ATOM 1429 C CA . ASN A 1 179 ? 3.169 -8.366 13.720 1.00 82.44 179 ASN A CA 1
ATOM 1430 C C . ASN A 1 179 ? 3.778 -7.038 14.184 1.00 82.44 179 ASN A C 1
ATOM 1432 O O . ASN A 1 179 ? 3.256 -6.425 15.110 1.00 82.44 179 ASN A O 1
ATOM 1436 N N . GLU A 1 180 ? 4.830 -6.573 13.509 1.00 81.88 180 GLU A N 1
ATOM 1437 C CA . GLU A 1 180 ? 5.422 -5.257 13.751 1.00 81.88 180 GLU A CA 1
ATOM 1438 C C . GLU A 1 180 ? 4.415 -4.134 13.468 1.00 81.88 180 GLU A C 1
ATOM 1440 O O . GLU A 1 180 ? 4.182 -3.313 14.347 1.00 81.88 180 GLU A O 1
ATOM 1445 N N . GLN A 1 181 ? 3.724 -4.156 12.320 1.00 85.12 181 GLN A N 1
ATOM 1446 C CA . GLN A 1 181 ? 2.667 -3.188 12.001 1.00 85.12 181 GLN A CA 1
ATOM 1447 C C . GLN A 1 181 ? 1.576 -3.151 13.077 1.00 85.12 181 GLN A C 1
ATOM 1449 O O . GLN A 1 181 ? 1.166 -2.075 13.494 1.00 85.12 181 GLN A O 1
ATOM 1454 N N . LEU A 1 182 ? 1.118 -4.312 13.554 1.00 85.06 182 LEU A N 1
ATOM 1455 C CA . LEU A 1 182 ? 0.120 -4.377 14.626 1.00 85.06 182 LEU A CA 1
ATOM 1456 C C . LEU A 1 182 ? 0.658 -3.813 15.948 1.00 85.06 182 LEU A C 1
ATOM 1458 O O . LEU A 1 182 ? -0.087 -3.164 16.680 1.00 85.06 182 LEU A O 1
ATOM 1462 N N . GLY A 1 183 ? 1.939 -4.037 16.251 1.00 83.25 183 GLY A N 1
ATOM 1463 C CA . GLY A 1 183 ? 2.601 -3.426 17.402 1.00 83.25 183 GLY A CA 1
ATOM 1464 C C . GLY A 1 183 ? 2.689 -1.903 17.284 1.00 83.25 183 GLY A C 1
ATOM 1465 O O . GLY A 1 183 ? 2.443 -1.196 18.260 1.00 83.25 183 GLY A O 1
ATOM 1466 N N . ILE A 1 184 ? 2.966 -1.396 16.078 1.00 82.50 184 ILE A N 1
ATOM 1467 C CA . ILE A 1 184 ? 2.974 0.038 15.777 1.00 82.50 184 ILE A CA 1
ATOM 1468 C C . ILE A 1 184 ? 1.581 0.638 15.972 1.00 82.50 184 ILE A C 1
ATOM 1470 O O . ILE A 1 184 ? 1.444 1.591 16.735 1.00 82.50 184 ILE A O 1
ATOM 1474 N N . SER A 1 185 ? 0.551 0.054 15.352 1.00 84.12 185 SER A N 1
ATOM 1475 C CA . SER A 1 185 ? -0.836 0.524 15.464 1.00 84.12 185 SER A CA 1
ATOM 1476 C C . SER A 1 185 ? -1.291 0.618 16.926 1.00 84.12 185 SER A C 1
ATOM 1478 O O . SER A 1 185 ? -1.919 1.592 17.329 1.00 84.12 185 SER A O 1
ATOM 1480 N N . ARG A 1 186 ? -0.911 -0.359 17.757 1.00 81.38 186 ARG A N 1
ATOM 1481 C CA . ARG A 1 186 ? -1.252 -0.398 19.190 1.00 81.38 186 ARG A CA 1
ATOM 1482 C C . ARG A 1 186 ? -0.392 0.511 20.069 1.00 81.38 186 ARG A C 1
ATOM 1484 O O . ARG A 1 186 ? -0.631 0.581 21.267 1.00 81.38 186 ARG A O 1
ATOM 1491 N N . GLY A 1 187 ? 0.637 1.158 19.521 1.00 77.44 187 GLY A N 1
ATOM 1492 C CA . GLY A 1 187 ? 1.600 1.922 20.317 1.00 77.44 187 GLY A CA 1
ATOM 1493 C C . GLY A 1 187 ? 2.405 1.056 21.292 1.00 77.44 187 GLY A C 1
ATOM 1494 O O . GLY A 1 187 ? 3.009 1.580 22.219 1.00 77.44 187 GLY A O 1
ATOM 1495 N N . SER A 1 188 ? 2.463 -0.266 21.094 1.00 79.31 188 SER A N 1
ATOM 1496 C CA . SER A 1 188 ? 3.154 -1.195 22.001 1.00 79.31 188 SER A CA 1
ATOM 1497 C C . SER A 1 188 ? 4.670 -1.245 21.764 1.00 79.31 188 SER A C 1
ATOM 1499 O O . SER A 1 188 ? 5.338 -2.215 22.134 1.00 79.31 188 SER A O 1
ATOM 1501 N N . LEU A 1 189 ? 5.216 -0.242 21.076 1.00 76.25 189 LEU A N 1
ATOM 1502 C CA . LEU A 1 189 ? 6.634 -0.130 20.772 1.00 76.25 189 LEU A CA 1
ATOM 1503 C C . LEU A 1 189 ? 7.360 0.500 21.957 1.00 76.25 189 LEU A C 1
ATOM 1505 O O . LEU A 1 189 ? 6.869 1.420 22.599 1.00 76.25 189 LEU A O 1
ATOM 1509 N N . ARG A 1 190 ? 8.575 0.032 22.227 1.00 77.44 190 ARG A N 1
ATOM 1510 C CA . ARG A 1 190 ? 9.452 0.651 23.226 1.00 77.44 190 ARG A CA 1
ATOM 1511 C C . ARG A 1 190 ? 10.170 1.857 22.617 1.00 77.44 190 ARG A C 1
ATOM 1513 O O . ARG A 1 190 ? 10.452 1.858 21.424 1.00 77.44 190 ARG A O 1
ATOM 1520 N N . LEU A 1 191 ? 10.569 2.841 23.427 1.00 74.88 191 LEU A N 1
ATOM 1521 C CA . LEU A 1 191 ? 11.257 4.053 22.944 1.00 74.88 191 LEU A CA 1
ATOM 1522 C C . LEU A 1 191 ? 12.520 3.746 22.108 1.00 74.88 191 LEU A C 1
ATOM 1524 O O . LEU A 1 191 ? 12.813 4.419 21.120 1.00 74.88 191 LEU A O 1
ATOM 1528 N N . ASN A 1 192 ? 13.252 2.681 22.451 1.00 73.62 192 ASN A N 1
ATOM 1529 C CA . ASN A 1 192 ? 14.425 2.228 21.695 1.00 73.62 192 ASN A CA 1
ATOM 1530 C C . ASN A 1 192 ? 14.098 1.780 20.258 1.00 73.62 192 ASN A C 1
ATOM 1532 O O . ASN A 1 192 ? 14.990 1.779 19.411 1.00 73.62 192 ASN A O 1
ATOM 1536 N N . TYR A 1 193 ? 12.839 1.453 19.957 1.00 75.88 193 TYR A N 1
ATOM 1537 C CA . TYR A 1 193 ? 12.382 1.194 18.597 1.00 75.88 193 TYR A CA 1
ATOM 1538 C C . TYR A 1 193 ? 12.597 2.412 17.688 1.00 75.88 193 TYR A C 1
ATOM 1540 O O . TYR A 1 193 ? 13.063 2.251 16.560 1.00 75.88 193 TYR A O 1
ATOM 1548 N N . PHE A 1 194 ? 12.311 3.615 18.195 1.00 75.19 194 PHE A N 1
ATOM 1549 C CA . PHE A 1 194 ? 12.423 4.889 17.473 1.00 75.19 194 PHE A CA 1
ATOM 1550 C C . PHE A 1 194 ? 13.861 5.419 17.432 1.00 75.19 194 PHE A C 1
ATOM 1552 O O . PHE A 1 194 ? 14.262 6.111 16.497 1.00 75.19 194 PHE A O 1
ATOM 1559 N N . MET A 1 195 ? 14.664 5.069 18.436 1.00 73.44 195 MET A N 1
ATOM 1560 C CA . MET A 1 195 ? 16.076 5.460 18.515 1.00 73.44 195 MET A CA 1
ATOM 1561 C C . MET A 1 195 ? 17.011 4.535 17.715 1.00 73.44 195 MET A C 1
ATOM 1563 O O . MET A 1 195 ? 18.191 4.849 17.554 1.00 73.44 195 MET A O 1
ATOM 1567 N N . GLY A 1 196 ? 16.508 3.396 17.228 1.00 67.75 196 GLY A N 1
ATOM 1568 C CA . GLY A 1 196 ? 17.282 2.433 16.445 1.00 67.75 196 GLY A CA 1
ATOM 1569 C C . GLY A 1 196 ? 17.729 3.006 15.099 1.00 67.75 196 GLY A C 1
ATOM 1570 O O . GLY A 1 196 ? 16.925 3.572 14.365 1.00 67.75 196 GLY A O 1
ATOM 1571 N N . ARG A 1 197 ? 19.006 2.819 14.745 1.00 60.81 197 ARG A N 1
ATOM 1572 C CA . ARG A 1 197 ? 19.616 3.347 13.508 1.00 60.81 197 ARG A CA 1
ATOM 1573 C C . ARG A 1 197 ? 19.437 2.423 12.298 1.00 60.81 197 ARG A C 1
ATOM 1575 O O . ARG A 1 197 ? 20.197 2.514 11.336 1.00 60.81 197 ARG A O 1
ATOM 1582 N N . ASP A 1 198 ? 18.427 1.563 12.324 1.00 63.16 198 ASP A N 1
ATOM 1583 C CA . ASP A 1 198 ? 18.278 0.459 11.370 1.00 63.16 198 ASP A CA 1
ATOM 1584 C C . ASP A 1 198 ? 17.624 0.910 10.044 1.00 63.16 198 ASP A C 1
ATOM 1586 O O . ASP A 1 198 ? 17.313 0.094 9.180 1.00 63.16 198 ASP A O 1
ATOM 1590 N N . GLY A 1 199 ? 17.420 2.223 9.862 1.00 57.00 199 GLY A N 1
ATOM 1591 C CA . GLY A 1 199 ? 16.896 2.821 8.629 1.00 57.00 199 GLY A CA 1
ATOM 1592 C C . GLY A 1 199 ? 15.398 2.599 8.396 1.00 57.00 199 GLY A C 1
ATOM 1593 O O . GLY A 1 199 ? 14.890 2.958 7.338 1.00 57.00 199 GLY A O 1
ATOM 1594 N N . HIS A 1 200 ? 14.689 2.033 9.375 1.00 67.00 200 HIS A N 1
ATOM 1595 C CA . HIS A 1 200 ? 13.249 1.773 9.327 1.00 67.00 200 HIS A CA 1
ATOM 1596 C C . HIS A 1 200 ? 12.409 3.004 9.688 1.00 67.00 200 HIS A C 1
ATOM 1598 O O . HIS A 1 200 ? 11.219 3.026 9.417 1.00 67.00 200 HIS A O 1
ATOM 1604 N N . LEU A 1 201 ? 12.998 4.055 10.261 1.00 70.50 201 LEU A N 1
ATOM 1605 C CA . LEU A 1 201 ? 12.282 5.284 10.601 1.00 70.50 201 LEU A CA 1
ATOM 1606 C C . LEU A 1 201 ? 12.812 6.465 9.782 1.00 70.50 201 LEU A C 1
ATOM 1608 O O . LEU A 1 201 ? 13.996 6.804 9.848 1.00 70.50 201 LEU A O 1
ATOM 1612 N N . LEU A 1 202 ? 11.932 7.118 9.017 1.00 76.94 202 LEU A N 1
ATOM 1613 C CA . LEU A 1 202 ? 12.278 8.335 8.286 1.00 76.94 202 LEU A CA 1
ATOM 1614 C C . LEU A 1 202 ? 12.153 9.532 9.231 1.00 76.94 202 LEU A C 1
ATOM 1616 O O . LEU A 1 202 ? 11.157 10.251 9.209 1.00 76.94 202 LEU A O 1
ATOM 1620 N N . TYR A 1 203 ? 13.182 9.735 10.064 1.00 79.44 203 TYR A N 1
ATOM 1621 C CA . TYR A 1 203 ? 13.206 10.717 11.158 1.00 79.44 203 TYR A CA 1
ATOM 1622 C C . TYR A 1 203 ? 12.614 12.081 10.791 1.00 79.44 203 TYR A C 1
ATOM 1624 O O . TYR A 1 203 ? 11.784 12.590 11.533 1.00 79.44 203 TYR A O 1
ATOM 1632 N N . SER A 1 204 ? 12.984 12.662 9.647 1.00 82.19 204 SER A N 1
ATOM 1633 C CA . SER A 1 204 ? 12.470 13.975 9.237 1.00 82.19 204 SER A CA 1
ATOM 1634 C C . SER A 1 204 ? 10.960 13.979 9.002 1.00 82.19 204 SER A C 1
ATOM 1636 O O . SER A 1 204 ? 10.275 14.900 9.436 1.00 82.19 204 SER A O 1
ATOM 1638 N N . ASN A 1 205 ? 10.438 12.955 8.322 1.00 83.25 205 ASN A N 1
ATOM 1639 C CA . ASN A 1 205 ? 9.013 12.847 8.022 1.00 83.25 205 ASN A CA 1
ATOM 1640 C C . ASN A 1 205 ? 8.227 12.523 9.286 1.00 83.25 205 ASN A C 1
ATOM 1642 O O . ASN A 1 205 ? 7.177 13.111 9.509 1.00 83.25 205 ASN A O 1
ATOM 1646 N N . PHE A 1 206 ? 8.752 11.619 10.114 1.00 84.69 206 PHE A N 1
ATOM 1647 C CA . PHE A 1 206 ? 8.128 11.230 11.370 1.00 84.69 206 PHE A CA 1
ATOM 1648 C C . PHE A 1 206 ? 8.041 12.409 12.344 1.00 84.69 206 PHE A C 1
ATOM 1650 O O . PHE A 1 206 ? 6.953 12.735 12.795 1.00 84.69 206 PHE A O 1
ATOM 1657 N N . ILE A 1 207 ? 9.151 13.114 12.595 1.00 86.94 207 ILE A N 1
ATOM 1658 C CA . ILE A 1 207 ? 9.176 14.301 13.468 1.00 86.94 207 ILE A CA 1
ATOM 1659 C C . ILE A 1 207 ? 8.188 15.360 12.972 1.00 86.94 207 ILE A C 1
ATOM 1661 O O . ILE A 1 207 ? 7.404 15.879 13.762 1.00 86.94 207 ILE A O 1
ATOM 1665 N N . LYS A 1 208 ? 8.180 15.631 11.660 1.00 86.44 208 LYS A N 1
ATOM 1666 C CA . LYS A 1 208 ? 7.239 16.580 11.058 1.00 86.44 208 LYS A CA 1
ATOM 1667 C C . LYS A 1 208 ? 5.786 16.122 11.199 1.00 86.44 208 LYS A C 1
ATOM 1669 O O . LYS A 1 208 ? 4.933 16.942 11.501 1.00 86.44 208 LYS A O 1
ATOM 1674 N N . GLY A 1 209 ? 5.508 14.840 10.965 1.00 82.69 209 GLY A N 1
ATOM 1675 C CA . GLY A 1 209 ? 4.163 14.271 11.059 1.00 82.69 209 GLY A CA 1
ATOM 1676 C C . GLY A 1 209 ? 3.588 14.305 12.469 1.00 82.69 209 GLY A C 1
ATOM 1677 O O . GLY A 1 209 ? 2.381 14.414 12.619 1.00 82.69 209 GLY A O 1
ATOM 1678 N N . MET A 1 210 ? 4.448 14.238 13.486 1.00 87.62 210 MET A N 1
ATOM 1679 C CA . MET A 1 210 ? 4.057 14.368 14.891 1.00 87.62 210 MET A CA 1
ATOM 1680 C C . MET A 1 210 ? 4.070 15.824 15.382 1.00 87.62 210 MET A C 1
ATOM 1682 O O . MET A 1 210 ? 3.896 16.044 16.572 1.00 87.62 210 MET A O 1
ATOM 1686 N N . GLU A 1 211 ? 4.358 16.801 14.512 1.00 89.12 211 GLU A N 1
ATOM 1687 C CA . GLU A 1 211 ? 4.520 18.220 14.875 1.00 89.12 211 GLU A CA 1
ATOM 1688 C C . GLU A 1 211 ? 5.509 18.451 16.035 1.00 89.12 211 GLU A C 1
ATOM 1690 O O . GLU A 1 211 ? 5.343 19.329 16.879 1.00 89.12 211 GLU A O 1
ATOM 1695 N N . ALA A 1 212 ? 6.572 17.646 16.078 1.00 91.38 212 ALA A N 1
ATOM 1696 C CA . ALA A 1 212 ? 7.512 17.613 17.188 1.00 91.38 212 ALA A CA 1
ATOM 1697 C C . ALA A 1 212 ? 8.833 18.332 16.873 1.00 91.38 212 ALA A C 1
ATOM 1699 O O . ALA A 1 212 ? 9.238 18.493 15.724 1.00 91.38 212 ALA A O 1
ATOM 1700 N N . GLU A 1 213 ? 9.568 18.703 17.921 1.00 91.69 213 GLU A N 1
ATOM 1701 C CA . GLU A 1 213 ? 10.873 19.373 17.796 1.00 91.69 213 GLU A CA 1
ATOM 1702 C C . GLU A 1 213 ? 12.030 18.400 17.525 1.00 91.69 213 GLU A C 1
ATOM 1704 O O . GLU A 1 213 ? 13.053 18.759 16.943 1.00 91.69 213 GLU A O 1
ATOM 1709 N N . ASN A 1 214 ? 11.903 17.157 17.990 1.00 89.81 214 ASN A N 1
ATOM 1710 C CA . ASN A 1 214 ? 12.939 16.133 17.894 1.00 89.81 214 ASN A CA 1
ATOM 1711 C C . ASN A 1 214 ? 12.329 14.727 17.969 1.00 89.81 214 ASN A C 1
ATOM 1713 O O . ASN A 1 214 ? 11.142 14.564 18.252 1.00 89.81 214 ASN A O 1
ATOM 1717 N N . ILE A 1 215 ? 13.148 13.697 17.730 1.00 87.44 215 ILE A N 1
ATOM 1718 C CA . ILE A 1 215 ? 12.662 12.312 17.694 1.00 87.44 215 ILE A CA 1
ATOM 1719 C C . ILE A 1 215 ? 12.080 11.838 19.025 1.00 87.44 215 ILE A C 1
ATOM 1721 O O . ILE A 1 215 ? 11.091 11.112 19.022 1.00 87.44 215 ILE A O 1
ATOM 1725 N N . THR A 1 216 ? 12.670 12.223 20.155 1.00 87.94 216 THR A N 1
ATOM 1726 C CA . THR A 1 216 ? 12.191 11.780 21.467 1.00 87.94 216 THR A CA 1
ATOM 1727 C C . THR A 1 216 ? 10.793 12.328 21.718 1.00 87.94 216 THR A C 1
ATOM 1729 O O . THR A 1 216 ? 9.898 11.567 22.070 1.00 87.94 216 THR A O 1
ATOM 1732 N N . HIS A 1 217 ? 10.588 13.619 21.450 1.00 91.19 217 HIS A N 1
ATOM 1733 C CA . HIS A 1 217 ? 9.277 14.253 21.551 1.00 91.19 217 HIS A CA 1
ATOM 1734 C C . HIS A 1 217 ? 8.266 13.616 20.578 1.00 91.19 217 HIS A C 1
ATOM 1736 O O . HIS A 1 217 ? 7.173 13.242 20.994 1.00 91.19 217 HIS A O 1
ATOM 1742 N N . ALA A 1 218 ? 8.662 13.382 19.320 1.00 89.69 218 ALA A N 1
ATOM 1743 C CA . ALA A 1 218 ? 7.820 12.717 18.322 1.00 89.69 218 ALA A CA 1
ATOM 1744 C C . ALA A 1 218 ? 7.386 11.307 18.761 1.00 89.69 218 ALA A C 1
ATOM 1746 O O . ALA A 1 218 ? 6.232 10.924 18.596 1.00 89.69 218 ALA A O 1
ATOM 1747 N N . ALA A 1 219 ? 8.308 10.529 19.335 1.00 87.88 219 ALA A N 1
ATOM 1748 C CA . ALA A 1 219 ? 8.028 9.179 19.811 1.00 87.88 219 ALA A CA 1
ATOM 1749 C C . ALA A 1 219 ? 7.063 9.179 21.004 1.00 87.88 219 ALA A C 1
ATOM 1751 O O . ALA A 1 219 ? 6.181 8.327 21.058 1.00 87.88 219 ALA A O 1
ATOM 1752 N N . ILE A 1 220 ? 7.209 10.130 21.933 1.00 88.31 220 ILE A N 1
ATOM 1753 C CA . ILE A 1 220 ? 6.288 10.298 23.067 1.00 88.31 220 ILE A CA 1
ATOM 1754 C C . ILE A 1 220 ? 4.878 10.606 22.552 1.00 88.31 220 ILE A C 1
ATOM 1756 O O . ILE A 1 220 ? 3.961 9.850 22.860 1.00 88.31 220 ILE A O 1
ATOM 1760 N N . ILE A 1 221 ? 4.723 11.613 21.680 1.00 88.94 221 ILE A N 1
ATOM 1761 C CA . ILE A 1 221 ? 3.426 11.957 21.067 1.00 88.94 221 ILE A CA 1
ATOM 1762 C C . ILE A 1 221 ? 2.807 10.731 20.389 1.00 88.94 221 ILE A C 1
ATOM 1764 O O . ILE A 1 221 ? 1.650 10.401 20.638 1.00 88.94 221 ILE A O 1
ATOM 1768 N N . PHE A 1 222 ? 3.585 10.011 19.580 1.00 87.69 222 PHE A N 1
ATOM 1769 C CA . PHE A 1 222 ? 3.103 8.820 18.888 1.00 87.69 222 PHE A CA 1
ATOM 1770 C C . PHE A 1 222 ? 2.652 7.711 19.849 1.00 87.69 222 PHE A C 1
ATOM 1772 O O . PHE A 1 222 ? 1.638 7.063 19.603 1.00 87.69 222 PHE A O 1
ATOM 1779 N N . MET A 1 223 ? 3.387 7.451 20.934 1.00 84.75 223 MET A N 1
ATOM 1780 C CA . MET A 1 223 ? 3.044 6.406 21.911 1.00 84.75 223 MET A CA 1
ATOM 1781 C C . MET A 1 223 ? 1.864 6.800 22.808 1.00 84.75 223 MET A C 1
ATOM 1783 O O . MET A 1 223 ? 1.083 5.935 23.205 1.00 84.75 223 MET A O 1
ATOM 1787 N N . GLU A 1 224 ? 1.679 8.088 23.082 1.00 85.56 224 GLU A N 1
ATOM 1788 C CA . GLU A 1 224 ? 0.658 8.579 24.012 1.00 85.56 224 GLU A CA 1
ATOM 1789 C C . GLU A 1 224 ? -0.648 8.994 23.327 1.00 85.56 224 GLU A C 1
ATOM 1791 O O . GLU A 1 224 ? -1.687 8.988 23.981 1.00 85.56 224 GLU A O 1
ATOM 1796 N N . ASN A 1 225 ? -0.638 9.280 22.018 1.00 84.81 225 ASN A N 1
ATOM 1797 C CA . ASN A 1 225 ? -1.817 9.736 21.282 1.00 84.81 225 ASN A CA 1
ATOM 1798 C C . ASN A 1 225 ? -2.353 8.668 20.296 1.00 84.81 225 ASN A C 1
ATOM 1800 O O . ASN A 1 225 ? -1.797 8.495 19.206 1.00 84.81 225 ASN A O 1
ATOM 1804 N N . PRO A 1 226 ? -3.449 7.955 20.634 1.00 78.88 226 PRO A N 1
ATOM 1805 C CA . PRO A 1 226 ? -4.067 6.969 19.747 1.00 78.88 226 PRO A CA 1
ATOM 1806 C C . PRO A 1 226 ? -4.594 7.546 18.431 1.00 78.88 226 PRO A C 1
ATOM 1808 O O . PRO A 1 226 ? -4.590 6.832 17.432 1.00 78.88 226 PRO A O 1
ATOM 1811 N N . GLU A 1 227 ? -5.039 8.805 18.404 1.00 78.81 227 GLU A N 1
ATOM 1812 C CA . GLU A 1 227 ? -5.560 9.439 17.185 1.00 78.81 227 GLU A CA 1
ATOM 1813 C C . GLU A 1 227 ? -4.446 9.609 16.152 1.00 78.81 227 GLU A C 1
ATOM 1815 O O . GLU A 1 227 ? -4.593 9.212 15.001 1.00 78.81 227 GLU A O 1
ATOM 1820 N N . VAL A 1 228 ? -3.275 10.062 16.595 1.00 78.06 228 VAL A N 1
ATOM 1821 C CA . VAL A 1 228 ? -2.096 10.227 15.733 1.00 78.06 228 VAL A CA 1
ATOM 1822 C C . VAL A 1 228 ? -1.586 8.886 15.182 1.00 78.06 228 VAL A C 1
ATOM 1824 O O . VAL A 1 228 ? -1.050 8.828 14.076 1.00 78.06 228 VAL A O 1
ATOM 1827 N N . ARG A 1 229 ? -1.773 7.777 15.913 1.00 76.00 229 ARG A N 1
ATOM 1828 C CA . ARG A 1 229 ? -1.435 6.429 15.414 1.00 76.00 229 ARG A CA 1
ATOM 1829 C C . ARG A 1 229 ? -2.413 5.903 14.368 1.00 76.00 229 ARG A C 1
ATOM 1831 O O . ARG A 1 229 ? -2.023 5.063 13.556 1.00 76.00 229 ARG A O 1
ATOM 1838 N N . ARG A 1 230 ? -3.667 6.358 14.415 1.00 68.94 230 ARG A N 1
ATOM 1839 C CA . ARG A 1 230 ? -4.738 5.951 13.492 1.00 68.94 230 ARG A CA 1
ATOM 1840 C C . ARG A 1 230 ? -4.592 6.597 12.115 1.00 68.94 230 ARG A C 1
ATOM 1842 O O . ARG A 1 230 ? -4.983 5.959 11.137 1.00 68.94 230 ARG A O 1
ATOM 1849 N N . GLY A 1 231 ? -3.938 7.761 12.054 1.00 58.53 231 GLY A N 1
ATOM 1850 C CA . GLY A 1 231 ? -3.740 8.543 10.833 1.00 58.53 231 GLY A CA 1
ATOM 1851 C C . GLY A 1 231 ? -4.884 9.510 10.601 1.00 58.53 231 GLY A C 1
ATOM 1852 O O . GLY A 1 231 ? -6.013 9.031 10.360 1.00 58.53 231 GLY A O 1
#

InterPro domains:
  IPR024079 Metallopeptidase, catalytic domain superfamily [G3DSA:3.40.390.10] (22-164)

pLDDT: mean 84.5, std 12.86, range [37.81, 96.75]

Secondary structure (DSSP, 8-state):
----EEEEEESHHHHHHH-HHHHHHHHHHHHHHHHHHHHHHHHTTSHHHHHHHHHHTT-SSGGG--HHHHHHHHHHHHHHHHHHHHHHH-GGGEEEEEE--GGGTT--EEEEGGGTEEEEEHHHHTS-HHHHHHHHHHHHHHHH-EETTEEPP--BPPPP-----SSS----HHHHHHHHHHHHHTT---HHHHH--SS-B-HHHHHHHTT-SSHHHHHHHHHH-HHHHH-

Organism: NCBI:txid1878942

Sequence (231 aa):
MLSRTVVHERGLKAIWQNDVVNGRAIHDTVDDMVETLRKARTALDTEKGRKIAAAYLGYDTPGELTDIDIKNIKKNIESLEETGKWLQSNEKSVRRVSIHDQKRGNVVAYYSPKKNKIAFNDAFFTKDRTERLQILLHESVHASIKVDGAPVPDYYYLRGTGRPEAEGILPHPTTSRRNEQLGISRGSLRLNYFMGRDGHLLYSNFIKGMEAENITHAAIIFMENPEVRRG